Protein AF-0000000079234018 (afdb_homodimer)

Sequence (312 aa):
MEGLKRRLEGEIEIRVAGGDAFHEILLTRPHHISNVNPEFVQACEVHEGSFGKQGSKICWRYTLDGKALIAKEILELIDEENKMIRFNVIEGDLLKDYKYFVITYQVIPKDEEKSLVKWILEYEKLHPGVPEPTTLMDALVRVAKEIDDHHHRQAKMEGLKRRLEGEIEIRVAGGDAFHEILLTRPHHISNVNPEFVQACEVHEGSFGKQGSKICWRYTLDGKALIAKEILELIDEENKMIRFNVIEGDLLKDYKYFVITYQVIPKDEEKSLVKWILEYEKLHPGVPEPTTLMDALVRVAKEIDDHHHRQAK

Secondary structure (DSSP, 8-state):
----EEEEEEEEEES-STTHHHHHHHHH-GGGHHHH-TTTEEEEEEEES-TT-TT-EEEEEEEETTEEEEEEEEEEEEETTTTEEEEEEEEEGGGGTEEEEEEEEEEEE-SSS-EEEEEEEEEEESSTTSPP-HHHHHHHHHHHHHHHHHHHHH--/----EEEEEEEEEES-SSSHHHHHHHHH-GGGHHHH-TTTEEEEEEEES-TT-TT-EEEEEEEETTEEEEEEEEEEEEETTTTEEEEEEEEEGGGGTEEEEEEEEEEEE-SSS-EEEEEEEEEEESSTTSPP-HHHHHHHHHHHHHHHHHHHHH--

Nearest PDB structures (foldseek):
  4rej-assembly1_A  TM=9.638E-01  e=3.396E-18  Panax ginseng
  4reh-assembly1_A  TM=9.630E-01  e=4.244E-18  Panax ginseng
  4ihr-assembly1_A  TM=9.699E-01  e=1.447E-17  Actinidia deliciosa
  4ih0-assembly1_A  TM=9.644E-01  e=9.109E-17  Actinidia deliciosa
  4igx-assembly3_C  TM=9.540E-01  e=1.001E-15  Actinidia deliciosa

Foldseek 3Di:
DDPFKDKDKDKDKFQDAPCVVVLCCVQAPVQCLCVLPVQFWVGKAWPADHRNDAQTKMKTWTDFPRDTWIWIWGFHDDDVVFSKTKIWTDDIDVVVFWVTKMKMWTWAGDDRGMIMIMIMIITGTPDPVRDDPVRVNVVVNVSSHSVSVVVVVVVD/DDPFKDKDKDKDKFQDAPCVVVLCCVQAPVQCLCVLPVQFWVGKDWPADHRNDAQTKMKTWTDFPRDTWIWIWGFHDDDVVFSKTKIWTDDIDVVVFWVTKMKMWTWAGDDRGMIMIMIMIITGTPDPVRDDPVRVNVVVNVSSHSVSVVVVVVVD

Organism: NCBI:txid171969

InterPro domains:
  IPR000916 Bet v I/Major latex protein [PF00407] (6-150)
  IPR000916 Bet v I/Major latex protein [SM01037] (3-154)
  IPR023393 START-like domain superfamily [G3DSA:3.30.530.20] (1-153)
  IPR051761 MLP-like hydrophobic ligand-binding [PTHR31907] (5-151)

Radius of gyration: 21.28 Å; Cα contacts (8 Å, |Δi|>4): 730; chains: 2; bounding box: 37×59×46 Å

pLDDT: mean 92.93, std 7.87, range [48.0, 98.88]

Structure (mmCIF, N/CA/C/O backbone):
data_AF-0000000079234018-model_v1
#
loop_
_entity.id
_entity.type
_entity.pdbx_description
1 polymer 'Bet v I/Major latex protein domain-containing protein'
#
loop_
_atom_site.group_PDB
_atom_site.id
_atom_site.type_symbol
_atom_site.label_atom_id
_atom_site.label_alt_id
_atom_site.label_comp_id
_atom_site.label_asym_id
_atom_site.label_entity_id
_atom_site.label_seq_id
_atom_site.pdbx_PDB_ins_code
_atom_site.Cartn_x
_atom_site.Cartn_y
_atom_site.Cartn_z
_atom_site.occupancy
_atom_site.B_iso_or_equiv
_atom_site.auth_seq_id
_atom_site.auth_comp_id
_atom_site.auth_asym_id
_atom_site.auth_atom_id
_atom_site.pdbx_PDB_model_num
ATOM 1 N N . MET A 1 1 ? 17.531 11.914 2.473 1 48 1 MET A N 1
ATOM 2 C CA . MET A 1 1 ? 16.156 11.961 2.951 1 48 1 MET A CA 1
ATOM 3 C C . MET A 1 1 ? 15.227 11.164 2.031 1 48 1 MET A C 1
ATOM 5 O O . MET A 1 1 ? 14.008 11.219 2.178 1 48 1 MET A O 1
ATOM 9 N N . GLU A 1 2 ? 15.195 9.906 1.306 1 75 2 GLU A N 1
ATOM 10 C CA . GLU A 1 2 ? 14.469 9.617 0.076 1 75 2 GLU A CA 1
ATOM 11 C C . GLU A 1 2 ? 13.125 8.953 0.375 1 75 2 GLU A C 1
ATOM 13 O O . GLU A 1 2 ? 12.977 8.273 1.396 1 75 2 GLU A O 1
ATOM 18 N N . GLY A 1 3 ? 11.938 9.508 0.184 1 87.94 3 GLY A N 1
ATOM 19 C CA . GLY A 1 3 ? 10.523 9.18 0.273 1 87.94 3 GLY A CA 1
ATOM 20 C C . GLY A 1 3 ? 10.055 8.258 -0.833 1 87.94 3 GLY A C 1
ATOM 21 O O . GLY A 1 3 ? 8.93 8.383 -1.324 1 87.94 3 GLY A O 1
ATOM 22 N N . LEU A 1 4 ? 10.992 7.34 -1.16 1 95.44 4 LEU A N 1
ATOM 23 C CA . LEU A 1 4 ? 10.703 6.547 -2.35 1 95.44 4 LEU A CA 1
ATOM 24 C C . LEU A 1 4 ? 10.305 5.125 -1.969 1 95.44 4 LEU A C 1
ATOM 26 O O . LEU A 1 4 ? 9.844 4.359 -2.816 1 95.44 4 LEU A O 1
ATOM 30 N N . LYS A 1 5 ? 10.469 4.789 -0.68 1 97.19 5 LYS A N 1
ATOM 31 C CA . LYS A 1 5 ? 10.031 3.477 -0.213 1 97.19 5 LYS A CA 1
ATOM 32 C C . LYS A 1 5 ? 8.508 3.418 -0.085 1 97.19 5 LYS A C 1
ATOM 34 O O . LYS A 1 5 ? 7.887 4.355 0.417 1 97.19 5 LYS A O 1
ATOM 39 N N . ARG A 1 6 ? 7.973 2.318 -0.647 1 98.31 6 ARG A N 1
ATOM 40 C CA . ARG A 1 6 ? 6.523 2.145 -0.682 1 98.31 6 ARG A CA 1
ATOM 41 C C . ARG A 1 6 ? 6.137 0.715 -0.32 1 98.31 6 ARG A C 1
ATOM 43 O O . ARG A 1 6 ? 6.969 -0.193 -0.373 1 98.31 6 ARG A O 1
ATOM 50 N N . ARG A 1 7 ? 4.938 0.56 0.188 1 98.56 7 ARG A N 1
ATOM 51 C CA . ARG A 1 7 ? 4.285 -0.724 0.421 1 98.56 7 ARG A CA 1
ATOM 52 C C . ARG A 1 7 ? 2.836 -0.695 -0.055 1 98.56 7 ARG A C 1
ATOM 54 O O . ARG A 1 7 ? 2.074 0.206 0.307 1 98.56 7 ARG A O 1
ATOM 61 N N . LEU A 1 8 ? 2.467 -1.597 -0.96 1 98.75 8 LEU A N 1
ATOM 62 C CA . LEU A 1 8 ? 1.115 -1.697 -1.501 1 98.75 8 LEU A CA 1
ATOM 63 C C . LEU A 1 8 ? 0.517 -3.07 -1.218 1 98.75 8 LEU A C 1
ATOM 65 O O . LEU A 1 8 ? 1.158 -4.094 -1.463 1 98.75 8 LEU A O 1
ATOM 69 N N . GLU A 1 9 ? -0.694 -3.102 -0.667 1 98.62 9 GLU A N 1
ATOM 70 C CA . GLU A 1 9 ? -1.361 -4.359 -0.349 1 98.62 9 GLU A CA 1
ATOM 71 C C . GLU A 1 9 ? -2.73 -4.441 -1.017 1 98.62 9 GLU A C 1
ATOM 73 O O . GLU A 1 9 ? -3.441 -3.439 -1.112 1 98.62 9 GLU A O 1
ATOM 78 N N . GLY A 1 10 ? -3.074 -5.59 -1.51 1 98.06 10 GLY A N 1
ATOM 79 C CA . GLY A 1 10 ? -4.402 -5.949 -1.981 1 98.06 10 GLY A CA 1
ATOM 80 C C . GLY A 1 10 ? -4.859 -7.309 -1.495 1 98.06 10 GLY A C 1
ATOM 81 O O . GLY A 1 10 ? -4.035 -8.172 -1.177 1 98.06 10 GLY A O 1
ATOM 82 N N . GLU A 1 11 ? -6.152 -7.477 -1.396 1 97.19 11 GLU A N 1
ATOM 83 C CA . GLU A 1 11 ? -6.672 -8.75 -0.894 1 97.19 11 GLU A CA 1
ATOM 84 C C . GLU A 1 11 ? -7.965 -9.133 -1.603 1 97.19 11 GLU A C 1
ATOM 86 O O . GLU A 1 11 ? -8.648 -8.281 -2.168 1 97.19 11 GLU A O 1
ATOM 91 N N . ILE A 1 12 ? -8.242 -10.453 -1.518 1 96.31 12 ILE A N 1
ATOM 92 C CA . ILE A 1 12 ? -9.492 -10.969 -2.074 1 96.31 12 ILE A CA 1
ATOM 93 C C . ILE A 1 12 ? -9.93 -12.211 -1.3 1 96.31 12 ILE A C 1
ATOM 95 O O . ILE A 1 12 ? -9.094 -13.039 -0.92 1 96.31 12 ILE A O 1
ATOM 99 N N . GLU A 1 13 ? -11.148 -12.273 -1.045 1 94.62 13 GLU A N 1
ATOM 100 C CA . GLU A 1 13 ? -11.695 -13.484 -0.448 1 94.62 13 GLU A CA 1
ATOM 101 C C . GLU A 1 13 ? -11.891 -14.578 -1.496 1 94.62 13 GLU A C 1
ATOM 103 O O . GLU A 1 13 ? -12.328 -14.305 -2.613 1 94.62 13 GLU A O 1
ATOM 108 N N . ILE A 1 14 ? -11.523 -15.773 -1.123 1 92.25 14 ILE A N 1
ATOM 109 C CA . ILE A 1 14 ? -11.703 -16.906 -2.02 1 92.25 14 ILE A CA 1
ATOM 110 C C . ILE A 1 14 ? -12.523 -18 -1.324 1 92.25 14 ILE A C 1
ATOM 112 O O . ILE A 1 14 ? -12.617 -18.016 -0.094 1 92.25 14 ILE A O 1
ATOM 116 N N . ARG A 1 15 ? -13.133 -18.953 -2.082 1 90.81 15 ARG A N 1
ATOM 117 C CA . ARG A 1 15 ? -14.039 -19.984 -1.597 1 90.81 15 ARG A CA 1
ATOM 118 C C . ARG A 1 15 ? -13.281 -21.266 -1.243 1 90.81 15 ARG A C 1
ATOM 120 O O . ARG A 1 15 ? -13.867 -22.344 -1.215 1 90.81 15 ARG A O 1
ATOM 127 N N . VAL A 1 16 ? -12.102 -21.109 -1.049 1 80.31 16 VAL A N 1
ATOM 128 C CA . VAL A 1 16 ? -11.328 -22.281 -0.66 1 80.31 16 VAL A CA 1
ATOM 129 C C . VAL A 1 16 ? -11.141 -22.297 0.855 1 80.31 16 VAL A C 1
ATOM 131 O O . VAL A 1 16 ? -10.461 -21.438 1.414 1 80.31 16 VAL A O 1
ATOM 134 N N . ALA A 1 17 ? -11.766 -23.281 1.395 1 76.44 17 ALA A N 1
ATOM 135 C CA . ALA A 1 17 ? -11.664 -23.422 2.844 1 76.44 17 ALA A CA 1
ATOM 136 C C . ALA A 1 17 ? -10.242 -23.781 3.262 1 76.44 17 ALA A C 1
ATOM 138 O O . ALA A 1 17 ? -9.586 -24.609 2.617 1 76.44 17 ALA A O 1
ATOM 139 N N . GLY A 1 18 ? -9.758 -23.109 4.359 1 82.31 18 GLY A N 1
ATOM 140 C CA . GLY A 1 18 ? -8.438 -23.375 4.902 1 82.31 18 GLY A CA 1
ATOM 141 C C . GLY A 1 18 ? -7.32 -22.766 4.078 1 82.31 18 GLY A C 1
ATOM 142 O O . GLY A 1 18 ? -6.277 -22.391 4.621 1 82.31 18 GLY A O 1
ATOM 143 N N . GLY A 1 19 ? -7.516 -22.641 2.809 1 85.56 19 GLY A N 1
ATOM 144 C CA . GLY A 1 19 ? -6.555 -21.984 1.94 1 85.56 19 GLY A CA 1
ATOM 145 C C . GLY A 1 19 ? -5.434 -22.891 1.486 1 85.56 19 GLY A C 1
ATOM 146 O O . GLY A 1 19 ? -4.547 -22.469 0.738 1 85.56 19 GLY A O 1
ATOM 147 N N . ASP A 1 20 ? -5.434 -24.203 1.848 1 86 20 ASP A N 1
ATOM 148 C CA . ASP A 1 20 ? -4.32 -25.109 1.599 1 86 20 ASP A CA 1
ATOM 149 C C . ASP A 1 20 ? -4.129 -25.344 0.103 1 86 20 ASP A C 1
ATOM 151 O O . ASP A 1 20 ? -3.002 -25.312 -0.396 1 86 20 ASP A O 1
ATOM 155 N N . ALA A 1 21 ? -5.199 -25.594 -0.528 1 81.69 21 ALA A N 1
ATOM 156 C CA . ALA A 1 21 ? -5.113 -25.891 -1.955 1 81.69 21 ALA A CA 1
ATOM 157 C C . ALA A 1 21 ? -4.547 -24.719 -2.73 1 81.69 21 ALA A C 1
ATOM 159 O O . ALA A 1 21 ? -3.711 -24.891 -3.619 1 81.69 21 ALA A O 1
ATOM 160 N N . PHE A 1 22 ? -4.977 -23.547 -2.408 1 87.25 22 PHE A N 1
ATOM 161 C CA . PHE A 1 22 ? -4.496 -22.328 -3.047 1 87.25 22 PHE A CA 1
ATOM 162 C C . PHE A 1 22 ? -3.016 -22.109 -2.764 1 87.25 22 PHE A C 1
ATOM 164 O O . PHE A 1 22 ? -2.24 -21.828 -3.676 1 87.25 22 PHE A O 1
ATOM 171 N N . HIS A 1 23 ? -2.67 -22.312 -1.485 1 90.5 23 HIS A N 1
ATOM 172 C CA . HIS A 1 23 ? -1.284 -22.172 -1.055 1 90.5 23 HIS A CA 1
ATOM 173 C C . HIS A 1 23 ? -0.379 -23.172 -1.773 1 90.5 23 HIS A C 1
ATOM 175 O O . HIS A 1 23 ? 0.718 -22.812 -2.211 1 90.5 23 HIS A O 1
ATOM 181 N N . GLU A 1 24 ? -0.847 -24.328 -1.942 1 86.31 24 GLU A N 1
ATOM 182 C CA . GLU A 1 24 ? -0.075 -25.375 -2.605 1 86.31 24 GLU A CA 1
ATOM 183 C C . GLU A 1 24 ? 0.187 -25.031 -4.066 1 86.31 24 GLU A C 1
ATOM 185 O O . GLU A 1 24 ? 1.288 -25.25 -4.578 1 86.31 24 GLU A O 1
ATOM 190 N N . ILE A 1 25 ? -0.76 -24.484 -4.727 1 85.75 25 ILE A N 1
ATOM 191 C CA . ILE A 1 25 ? -0.639 -24.141 -6.137 1 85.75 25 ILE A CA 1
ATOM 192 C C . ILE A 1 25 ? 0.458 -23.094 -6.32 1 85.75 25 ILE A C 1
ATOM 194 O O . ILE A 1 25 ? 1.354 -23.266 -7.152 1 85.75 25 ILE A O 1
ATOM 198 N N . LEU A 1 26 ? 0.448 -22.062 -5.531 1 87.06 26 LEU A N 1
ATOM 199 C CA . LEU A 1 26 ? 1.406 -20.984 -5.695 1 87.06 26 LEU A CA 1
ATOM 200 C C . LEU A 1 26 ? 2.801 -21.422 -5.262 1 87.06 26 LEU A C 1
ATOM 202 O O . LEU A 1 26 ? 3.803 -20.938 -5.801 1 87.06 26 LEU A O 1
ATOM 206 N N . LEU A 1 27 ? 2.811 -22.328 -4.379 1 88.06 27 LEU A N 1
ATOM 207 C CA . LEU A 1 27 ? 4.09 -22.766 -3.83 1 88.06 27 LEU A CA 1
ATOM 208 C C . LEU A 1 27 ? 4.746 -23.797 -4.738 1 88.06 27 LEU A C 1
ATOM 210 O O . LEU A 1 27 ? 5.93 -23.688 -5.059 1 88.06 27 LEU A O 1
ATOM 214 N N . THR A 1 28 ? 3.941 -24.75 -5.223 1 88 28 THR A N 1
ATOM 215 C CA . THR A 1 28 ? 4.57 -25.906 -5.828 1 88 28 THR A CA 1
ATOM 216 C C . THR A 1 28 ? 4.258 -25.984 -7.32 1 88 28 THR A C 1
ATOM 218 O O . THR A 1 28 ? 4.938 -26.688 -8.07 1 88 28 THR A O 1
ATOM 221 N N . ARG A 1 29 ? 3.207 -25.25 -7.699 1 88.19 29 ARG A N 1
ATOM 222 C CA . ARG A 1 29 ? 2.822 -25.344 -9.102 1 88.19 29 ARG A CA 1
ATOM 223 C C . ARG A 1 29 ? 2.535 -23.969 -9.688 1 88.19 29 ARG A C 1
ATOM 225 O O . ARG A 1 29 ? 1.488 -23.75 -10.312 1 88.19 29 ARG A O 1
ATOM 232 N N . PRO A 1 30 ? 3.467 -23.062 -9.5 1 87.19 30 PRO A N 1
ATOM 233 C CA . PRO A 1 30 ? 3.199 -21.719 -10.023 1 87.19 30 PRO A CA 1
ATOM 234 C C . PRO A 1 30 ? 3.117 -21.688 -11.555 1 87.19 30 PRO A C 1
ATOM 236 O O . PRO A 1 30 ? 2.514 -20.781 -12.125 1 87.19 30 PRO A O 1
ATOM 239 N N . HIS A 1 31 ? 3.613 -22.703 -12.219 1 86.19 31 HIS A N 1
ATOM 240 C CA . HIS A 1 31 ? 3.568 -22.797 -13.672 1 86.19 31 HIS A CA 1
ATOM 241 C C . HIS A 1 31 ? 2.141 -23 -14.164 1 86.19 31 HIS A C 1
ATOM 243 O O . HIS A 1 31 ? 1.854 -22.797 -15.344 1 86.19 31 HIS A O 1
ATOM 249 N N . HIS A 1 32 ? 1.198 -23.422 -13.234 1 84.56 32 HIS A N 1
ATOM 250 C CA . HIS A 1 32 ? -0.206 -23.562 -13.594 1 84.56 32 HIS A CA 1
ATOM 251 C C . HIS A 1 32 ? -0.875 -22.203 -13.766 1 84.56 32 HIS A C 1
ATOM 253 O O . HIS A 1 32 ? -1.96 -22.109 -14.344 1 84.56 32 HIS A O 1
ATOM 259 N N . ILE A 1 33 ? -0.236 -21.109 -13.305 1 88.38 33 ILE A N 1
ATOM 260 C CA . ILE A 1 33 ? -0.825 -19.781 -13.406 1 88.38 33 ILE A CA 1
ATOM 261 C C . ILE A 1 33 ? -0.997 -19.406 -14.875 1 88.38 33 ILE A C 1
ATOM 263 O O . ILE A 1 33 ? -1.957 -18.719 -15.234 1 88.38 33 ILE A O 1
ATOM 267 N N . SER A 1 34 ? -0.056 -19.844 -15.703 1 89.5 34 SER A N 1
ATOM 268 C CA . SER A 1 34 ? -0.136 -19.547 -17.125 1 89.5 34 SER A CA 1
ATOM 269 C C . SER A 1 34 ? -1.372 -20.188 -17.75 1 89.5 34 SER A C 1
ATOM 271 O O . SER A 1 34 ? -1.903 -19.672 -18.75 1 89.5 34 SER A O 1
ATOM 273 N N . ASN A 1 35 ? -1.894 -21.312 -17.172 1 88.75 35 ASN A N 1
ATOM 274 C CA . ASN A 1 35 ? -3.129 -21.938 -17.625 1 88.75 35 ASN A CA 1
ATOM 275 C C . ASN A 1 35 ? -4.355 -21.141 -17.188 1 88.75 35 ASN A C 1
ATOM 277 O O . ASN A 1 35 ? -5.355 -21.094 -17.906 1 88.75 35 ASN A O 1
ATOM 281 N N . VAL A 1 36 ? -4.238 -20.641 -16.062 1 88 36 VAL A N 1
ATOM 282 C CA . VAL A 1 36 ? -5.352 -19.922 -15.461 1 88 36 VAL A CA 1
ATOM 283 C C . VAL A 1 36 ? -5.523 -18.562 -16.141 1 88 36 VAL A C 1
ATOM 285 O O . VAL A 1 36 ? -6.645 -18.141 -16.422 1 88 36 VAL A O 1
ATOM 288 N N . ASN A 1 37 ? -4.449 -17.875 -16.438 1 93.38 37 ASN A N 1
ATOM 289 C CA . ASN A 1 37 ? -4.477 -16.562 -17.078 1 93.38 37 ASN A CA 1
ATOM 290 C C . ASN A 1 37 ? -3.33 -16.391 -18.062 1 93.38 37 ASN A C 1
ATOM 292 O O . ASN A 1 37 ? -2.342 -15.719 -17.766 1 93.38 37 ASN A O 1
ATOM 296 N N . PRO A 1 38 ? -3.488 -16.859 -19.219 1 93.44 38 PRO A N 1
ATOM 297 C CA . PRO A 1 38 ? -2.422 -16.812 -20.234 1 93.44 38 PRO A CA 1
ATOM 298 C C . PRO A 1 38 ? -2.186 -15.406 -20.781 1 93.44 38 PRO A C 1
ATOM 300 O O . PRO A 1 38 ? -1.138 -15.141 -21.375 1 93.44 38 PRO A O 1
ATOM 303 N N . GLU A 1 39 ? -3.158 -14.516 -20.625 1 94.19 39 GLU A N 1
ATOM 304 C CA . GLU A 1 39 ? -2.996 -13.133 -21.062 1 94.19 39 GLU A CA 1
ATOM 305 C C . GLU A 1 39 ? -2.02 -12.375 -20.172 1 94.19 39 GLU A C 1
ATOM 307 O O . GLU A 1 39 ? -1.323 -11.469 -20.625 1 94.19 39 GLU A O 1
ATOM 312 N N . PHE A 1 40 ? -1.962 -12.812 -18.953 1 95.06 40 PHE A N 1
ATOM 313 C CA . PHE A 1 40 ? -1.084 -12.164 -17.984 1 95.06 40 PHE A CA 1
ATOM 314 C C . PHE A 1 40 ? 0.231 -12.922 -17.859 1 95.06 40 PHE A C 1
ATOM 316 O O . PHE A 1 40 ? 1.304 -12.359 -18.078 1 95.06 40 PHE A O 1
ATOM 323 N N . VAL A 1 41 ? 0.176 -14.188 -17.594 1 96.94 41 VAL A N 1
ATOM 324 C CA . VAL A 1 41 ? 1.376 -15 -17.422 1 96.94 41 VAL A CA 1
ATOM 325 C C . VAL A 1 41 ? 1.505 -15.984 -18.578 1 96.94 41 VAL A C 1
ATOM 327 O O . VAL A 1 41 ? 0.615 -16.812 -18.797 1 96.94 41 VAL A O 1
ATOM 330 N N . GLN A 1 42 ? 2.637 -15.945 -19.219 1 96.69 42 GLN A N 1
ATOM 331 C CA . GLN A 1 42 ? 2.859 -16.828 -20.359 1 96.69 42 GLN A CA 1
ATOM 332 C C . GLN A 1 42 ? 3.742 -18 -19.984 1 96.69 42 GLN A C 1
ATOM 334 O O . GLN A 1 42 ? 3.627 -19.078 -20.578 1 96.69 42 GLN A O 1
ATOM 339 N N . ALA A 1 43 ? 4.629 -17.734 -19.078 1 95 43 ALA A N 1
ATOM 340 C CA . ALA A 1 43 ? 5.516 -18.828 -18.672 1 95 43 ALA A CA 1
ATOM 341 C C . ALA A 1 43 ? 6.043 -18.609 -17.266 1 95 43 ALA A C 1
ATOM 343 O O . ALA A 1 43 ? 6.199 -17.469 -16.812 1 95 43 ALA A O 1
ATOM 344 N N . CYS A 1 44 ? 6.285 -19.641 -16.578 1 95.31 44 CYS A N 1
ATOM 345 C CA . CYS A 1 44 ? 6.949 -19.719 -15.281 1 95.31 44 CYS A CA 1
ATOM 346 C C . CYS A 1 44 ? 7.891 -20.906 -15.219 1 95.31 44 CYS A C 1
ATOM 348 O O . CYS A 1 44 ? 7.449 -22.062 -15.32 1 95.31 44 CYS A O 1
ATOM 350 N N . GLU A 1 45 ? 9.203 -20.594 -15.047 1 94.69 45 GLU A N 1
ATOM 351 C CA . GLU A 1 45 ? 10.195 -21.656 -15.086 1 94.69 45 GLU A CA 1
ATOM 352 C C . GLU A 1 45 ? 11.164 -21.547 -13.914 1 94.69 45 GLU A C 1
ATOM 354 O O . GLU A 1 45 ? 11.539 -20.453 -13.516 1 94.69 45 GLU A O 1
ATOM 359 N N . VAL A 1 46 ? 11.609 -22.703 -13.492 1 94.62 46 VAL A N 1
ATOM 360 C CA . VAL A 1 46 ? 12.672 -22.734 -12.492 1 94.62 46 VAL A CA 1
ATOM 361 C C . VAL A 1 46 ? 14.023 -22.547 -13.164 1 94.62 46 VAL A C 1
ATOM 363 O O . VAL A 1 46 ? 14.352 -23.25 -14.125 1 94.62 46 VAL A O 1
ATOM 366 N N . HIS A 1 47 ? 14.703 -21.562 -12.719 1 95.31 47 HIS A N 1
ATOM 367 C CA . HIS A 1 47 ? 16.047 -21.328 -13.234 1 95.31 47 HIS A CA 1
ATOM 368 C C . HIS A 1 47 ? 17.094 -22.016 -12.359 1 95.31 47 HIS A C 1
ATOM 370 O O . HIS A 1 47 ? 18.094 -22.516 -12.875 1 95.31 47 HIS A O 1
ATOM 376 N N . GLU A 1 48 ? 16.922 -22.031 -11.094 1 95.75 48 GLU A N 1
ATOM 377 C CA . GLU A 1 48 ? 17.766 -22.703 -10.109 1 95.75 48 GLU A CA 1
ATOM 378 C C . GLU A 1 48 ? 16.938 -23.266 -8.961 1 95.75 48 GLU A C 1
ATOM 380 O O . GLU A 1 48 ? 16.062 -22.578 -8.43 1 95.75 48 GLU A O 1
ATOM 385 N N . GLY A 1 49 ? 17.188 -24.578 -8.602 1 95.88 49 GLY A N 1
ATOM 386 C CA . GLY A 1 49 ? 16.422 -25.203 -7.527 1 95.88 49 GLY A CA 1
ATOM 387 C C . GLY A 1 49 ? 15.18 -25.906 -8.016 1 95.88 49 GLY A C 1
ATOM 388 O O . GLY A 1 49 ? 15.203 -26.578 -9.055 1 95.88 49 GLY A O 1
ATOM 389 N N . SER A 1 50 ? 14.164 -25.938 -7.094 1 94.25 50 SER A N 1
ATOM 390 C CA . SER A 1 50 ? 12.891 -26.578 -7.391 1 94.25 50 SER A CA 1
ATOM 391 C C . SER A 1 50 ? 11.719 -25.75 -6.871 1 94.25 50 SER A C 1
ATOM 393 O O . SER A 1 50 ? 11.891 -24.922 -5.965 1 94.25 50 SER A O 1
ATOM 395 N N . PHE A 1 51 ? 10.625 -25.969 -7.555 1 91.69 51 PHE A N 1
ATOM 396 C CA . PHE A 1 51 ? 9.43 -25.297 -7.043 1 91.69 51 PHE A CA 1
ATOM 397 C C . PHE A 1 51 ? 9.18 -25.688 -5.59 1 91.69 51 PHE A C 1
ATOM 399 O O . PHE A 1 51 ? 9.336 -26.844 -5.215 1 91.69 51 PHE A O 1
ATOM 406 N N . GLY A 1 52 ? 8.898 -24.734 -4.754 1 91.75 52 GLY A N 1
ATOM 407 C CA . GLY A 1 52 ? 8.516 -25 -3.377 1 91.75 52 GLY A CA 1
ATOM 408 C C . GLY A 1 52 ? 9.703 -25.062 -2.432 1 91.75 52 GLY A C 1
ATOM 409 O O . GLY A 1 52 ? 9.539 -25.359 -1.246 1 91.75 52 GLY A O 1
ATOM 410 N N . LYS A 1 53 ? 10.844 -24.797 -2.932 1 93.88 53 LYS A N 1
ATOM 411 C CA . LYS A 1 53 ? 12.031 -24.828 -2.082 1 93.88 53 LYS A CA 1
ATOM 412 C C . LYS A 1 53 ? 12.617 -23.438 -1.887 1 93.88 53 LYS A C 1
ATOM 414 O O . LYS A 1 53 ? 12.844 -22.719 -2.857 1 93.88 53 LYS A O 1
ATOM 419 N N . GLN A 1 54 ? 12.812 -23.125 -0.581 1 95.81 54 GLN A N 1
ATOM 420 C CA . GLN A 1 54 ? 13.422 -21.844 -0.255 1 95.81 54 GLN A CA 1
ATOM 421 C C . GLN A 1 54 ? 14.781 -21.703 -0.935 1 95.81 54 GLN A C 1
ATOM 423 O O . GLN A 1 54 ? 15.578 -22.641 -0.951 1 95.81 54 GLN A O 1
ATOM 428 N N . GLY A 1 55 ? 15.039 -20.547 -1.455 1 96.94 55 GLY A N 1
ATOM 429 C CA . GLY A 1 55 ? 16.297 -20.281 -2.133 1 96.94 55 GLY A CA 1
ATOM 430 C C . GLY A 1 55 ? 16.234 -20.531 -3.629 1 96.94 55 GLY A C 1
ATOM 431 O O . GLY A 1 55 ? 17.125 -20.125 -4.367 1 96.94 55 GLY A O 1
ATOM 432 N N . SER A 1 56 ? 15.133 -21.219 -4.172 1 96.81 56 SER A N 1
ATOM 433 C CA . SER A 1 56 ? 14.984 -21.469 -5.602 1 96.81 56 SER A CA 1
ATOM 434 C C . SER A 1 56 ? 14.758 -20.172 -6.371 1 96.81 56 SER A C 1
ATOM 436 O O . SER A 1 56 ? 14.188 -19.203 -5.832 1 96.81 56 SER A O 1
ATOM 438 N N . LYS A 1 57 ? 15.258 -20.125 -7.547 1 97.81 57 LYS A N 1
ATOM 439 C CA . LYS A 1 57 ? 15.062 -18.984 -8.445 1 97.81 57 LYS A CA 1
ATOM 440 C C . LYS A 1 57 ? 14.094 -19.344 -9.57 1 97.81 57 LYS A C 1
ATOM 442 O O . LYS A 1 57 ? 14.258 -20.359 -10.25 1 97.81 57 LYS A O 1
ATOM 447 N N . ILE A 1 58 ? 13.078 -18.531 -9.68 1 96.44 58 ILE A N 1
ATOM 448 C CA . ILE A 1 58 ? 12.023 -18.75 -10.672 1 96.44 58 ILE A CA 1
ATOM 449 C C . ILE A 1 58 ? 11.961 -17.547 -11.617 1 96.44 58 ILE A C 1
ATOM 451 O O . ILE A 1 58 ? 12.148 -16.406 -11.203 1 96.44 58 ILE A O 1
ATOM 455 N N . CYS A 1 59 ? 11.672 -17.844 -12.906 1 97.38 59 CYS A N 1
ATOM 456 C CA . CYS A 1 59 ? 11.57 -16.812 -13.922 1 97.38 59 CYS A CA 1
ATOM 457 C C . CYS A 1 59 ? 10.156 -16.734 -14.492 1 97.38 59 CYS A C 1
ATOM 459 O O . CYS A 1 59 ? 9.594 -17.766 -14.898 1 97.38 59 CYS A O 1
ATOM 461 N N . TRP A 1 60 ? 9.594 -15.562 -14.508 1 97.06 60 TRP A N 1
ATOM 462 C CA . TRP A 1 60 ? 8.258 -15.32 -15.039 1 97.06 60 TRP A CA 1
ATOM 463 C C . TRP A 1 60 ? 8.32 -14.539 -16.344 1 97.06 60 TRP A C 1
ATOM 465 O O . TRP A 1 60 ? 9.07 -13.57 -16.469 1 97.06 60 TRP A O 1
ATOM 475 N N . ARG A 1 61 ? 7.617 -14.969 -17.281 1 97.88 61 ARG A N 1
ATOM 476 C CA . ARG A 1 61 ? 7.266 -14.18 -18.453 1 97.88 61 ARG A CA 1
ATOM 477 C C . ARG A 1 61 ? 5.801 -13.75 -18.406 1 97.88 61 ARG A C 1
ATOM 479 O O . ARG A 1 61 ? 4.906 -14.594 -18.344 1 97.88 61 ARG A O 1
ATOM 486 N N . TYR A 1 62 ? 5.617 -12.477 -18.438 1 97.81 62 TYR A N 1
ATOM 487 C CA . TYR A 1 62 ? 4.254 -11.992 -18.25 1 97.81 62 TYR A CA 1
ATOM 488 C C . TYR A 1 62 ? 4.016 -10.719 -19.062 1 97.81 62 TYR A C 1
ATOM 490 O O . TYR A 1 62 ? 4.961 -10.102 -19.562 1 97.81 62 TYR A O 1
ATOM 498 N N . THR A 1 63 ? 2.734 -10.406 -19.25 1 98 63 THR A N 1
ATOM 499 C CA . THR A 1 63 ? 2.34 -9.211 -19.984 1 98 63 THR A CA 1
ATOM 500 C C . THR A 1 63 ? 1.543 -8.266 -19.094 1 98 63 THR A C 1
ATOM 502 O O . THR A 1 63 ? 0.618 -8.688 -18.406 1 98 63 THR A O 1
ATOM 505 N N . LEU A 1 64 ? 1.991 -7.059 -19.031 1 95.25 64 LEU A N 1
ATOM 506 C CA . LEU A 1 64 ? 1.263 -5.992 -18.344 1 95.25 64 LEU A CA 1
ATOM 507 C C . LEU A 1 64 ? 1.085 -4.785 -19.25 1 95.25 64 LEU A C 1
ATOM 509 O O . LEU A 1 64 ? 2.045 -4.324 -19.875 1 95.25 64 LEU A O 1
ATOM 513 N N . ASP A 1 65 ? -0.144 -4.34 -19.344 1 92.94 65 ASP A N 1
ATOM 514 C CA . ASP A 1 65 ? -0.45 -3.166 -20.156 1 92.94 65 ASP A CA 1
ATOM 515 C C . ASP A 1 65 ? 0.088 -3.326 -21.578 1 92.94 65 ASP A C 1
ATOM 517 O O . ASP A 1 65 ? 0.731 -2.418 -22.109 1 92.94 65 ASP A O 1
ATOM 521 N N . GLY A 1 66 ? -0.004 -4.469 -22.094 1 94.88 66 GLY A N 1
ATOM 522 C CA . GLY A 1 66 ? 0.34 -4.758 -23.469 1 94.88 66 GLY A CA 1
ATOM 523 C C . GLY A 1 66 ? 1.827 -4.969 -23.688 1 94.88 66 GLY A C 1
ATOM 524 O O . GLY A 1 66 ? 2.277 -5.164 -24.812 1 94.88 66 GLY A O 1
ATOM 525 N N . LYS A 1 67 ? 2.605 -4.938 -22.688 1 97.25 67 LYS A N 1
ATOM 526 C CA . LYS A 1 67 ? 4.051 -5.105 -22.797 1 97.25 67 LYS A CA 1
ATOM 527 C C . LYS A 1 67 ? 4.492 -6.453 -22.234 1 97.25 67 LYS A C 1
ATOM 529 O O . LYS A 1 67 ? 4.121 -6.812 -21.109 1 97.25 67 LYS A O 1
ATOM 534 N N . ALA A 1 68 ? 5.285 -7.164 -22.984 1 97.94 68 ALA A N 1
ATOM 535 C CA . ALA A 1 68 ? 5.914 -8.391 -22.516 1 97.94 68 ALA A CA 1
ATOM 536 C C . ALA A 1 68 ? 7.051 -8.086 -21.531 1 97.94 68 ALA A C 1
ATOM 538 O O . ALA A 1 68 ? 7.922 -7.262 -21.828 1 97.94 68 ALA A O 1
ATOM 539 N N . LEU A 1 69 ? 7.047 -8.703 -20.391 1 98.25 69 LEU A N 1
ATOM 540 C CA . LEU A 1 69 ? 8 -8.438 -19.312 1 98.25 69 LEU A CA 1
ATOM 541 C C . LEU A 1 69 ? 8.57 -9.734 -18.766 1 98.25 69 LEU A C 1
ATOM 543 O O . LEU A 1 69 ? 7.992 -10.805 -18.953 1 98.25 69 LEU A O 1
ATOM 547 N N . ILE A 1 70 ? 9.711 -9.555 -18.156 1 98.19 70 ILE A N 1
ATOM 548 C CA . ILE A 1 70 ? 10.336 -10.688 -17.484 1 98.19 70 ILE A CA 1
ATOM 549 C C . ILE A 1 70 ? 10.672 -10.312 -16.047 1 98.19 70 ILE A C 1
ATOM 551 O O . ILE A 1 70 ? 11.023 -9.164 -15.758 1 98.19 70 ILE A O 1
ATOM 555 N N . ALA A 1 71 ? 10.484 -11.25 -15.141 1 97.94 71 ALA A N 1
ATOM 556 C CA . ALA A 1 71 ? 10.914 -11.109 -13.758 1 97.94 71 ALA A CA 1
ATOM 557 C C . ALA A 1 71 ? 11.539 -12.406 -13.242 1 97.94 71 ALA A C 1
ATOM 559 O O . ALA A 1 71 ? 10.977 -13.492 -13.422 1 97.94 71 ALA A O 1
ATOM 560 N N . LYS A 1 72 ? 12.742 -12.266 -12.68 1 98.06 72 LYS A N 1
ATOM 561 C CA . LYS A 1 72 ? 13.375 -13.375 -11.969 1 98.06 72 LYS A CA 1
ATOM 562 C C . LYS A 1 72 ? 13.359 -13.133 -10.461 1 98.06 72 LYS A C 1
ATOM 564 O O . LYS A 1 72 ? 13.766 -12.07 -9.992 1 98.06 72 LYS A O 1
ATOM 569 N N . GLU A 1 73 ? 12.852 -14.133 -9.781 1 97.81 73 GLU A N 1
ATOM 570 C CA . GLU A 1 73 ? 12.703 -13.969 -8.336 1 97.81 73 GLU A CA 1
ATOM 571 C C . GLU A 1 73 ? 13.367 -15.117 -7.582 1 97.81 73 GLU A C 1
ATOM 573 O O . GLU A 1 73 ? 13.547 -16.203 -8.133 1 97.81 73 GLU A O 1
ATOM 578 N N . ILE A 1 74 ? 13.812 -14.852 -6.41 1 98.06 74 ILE A N 1
ATOM 579 C CA . ILE A 1 74 ? 14.281 -15.875 -5.488 1 98.06 74 ILE A CA 1
ATOM 580 C C . ILE A 1 74 ? 13.258 -16.078 -4.375 1 98.06 74 ILE A C 1
ATOM 582 O O . ILE A 1 74 ? 12.711 -15.109 -3.842 1 98.06 74 ILE A O 1
ATOM 586 N N . LEU A 1 75 ? 12.891 -17.328 -4.129 1 96.88 75 LEU A N 1
ATOM 587 C CA . LEU A 1 75 ? 12.039 -17.656 -2.988 1 96.88 75 LEU A CA 1
ATOM 588 C C . LEU A 1 75 ? 12.805 -17.5 -1.678 1 96.88 75 LEU A C 1
ATOM 590 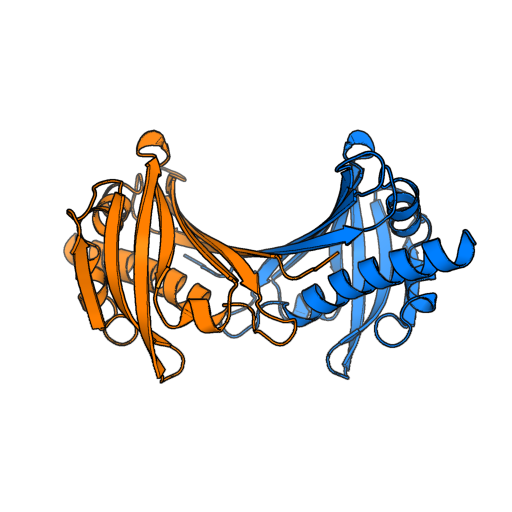O O . LEU A 1 75 ? 13.578 -18.375 -1.291 1 96.88 75 LEU A O 1
ATOM 594 N N . GLU A 1 76 ? 12.5 -16.422 -1.026 1 97 76 GLU A N 1
ATOM 595 C CA . GLU A 1 76 ? 13.305 -16.047 0.133 1 97 76 GLU A CA 1
ATOM 596 C C . GLU A 1 76 ? 12.758 -16.688 1.41 1 97 76 GLU A C 1
ATOM 598 O O . GLU A 1 76 ? 13.523 -17 2.326 1 97 76 GLU A O 1
ATOM 603 N N . LEU A 1 77 ? 11.516 -16.797 1.529 1 96.88 77 LEU A N 1
ATOM 604 C CA . LEU A 1 77 ? 10.898 -17.234 2.777 1 96.88 77 LEU A CA 1
ATOM 605 C C . LEU A 1 77 ? 9.656 -18.078 2.506 1 96.88 77 LEU A C 1
ATOM 607 O O . LEU A 1 77 ? 8.852 -17.734 1.637 1 96.88 77 LEU A O 1
ATOM 611 N N . ILE A 1 78 ? 9.602 -19.188 3.131 1 95.69 78 ILE A N 1
ATOM 612 C CA . ILE A 1 78 ? 8.375 -19.984 3.213 1 95.69 78 ILE A CA 1
ATOM 613 C C . ILE A 1 78 ? 7.926 -20.078 4.668 1 95.69 78 ILE A C 1
ATOM 615 O O . ILE A 1 78 ? 8.664 -20.594 5.52 1 95.69 78 ILE A O 1
ATOM 619 N N . ASP A 1 79 ? 6.82 -19.578 5.004 1 96.38 79 ASP A N 1
ATOM 620 C CA . ASP A 1 79 ? 6.172 -19.703 6.305 1 96.38 79 ASP A CA 1
ATOM 621 C C . ASP A 1 79 ? 4.934 -20.594 6.219 1 96.38 79 ASP A C 1
ATOM 623 O O . ASP A 1 79 ? 3.822 -20.094 6.023 1 96.38 79 ASP A O 1
ATOM 627 N N . GLU A 1 80 ? 5.098 -21.844 6.344 1 91.69 80 GLU A N 1
ATOM 628 C CA . GLU A 1 80 ? 4.012 -22.797 6.18 1 91.69 80 GLU A CA 1
ATOM 629 C C . GLU A 1 80 ? 2.932 -22.594 7.242 1 91.69 80 GLU A C 1
ATOM 631 O O . GLU A 1 80 ? 1.743 -22.766 6.965 1 91.69 80 GLU A O 1
ATOM 636 N N . GLU A 1 81 ? 3.371 -22.297 8.445 1 93.25 81 GLU A N 1
ATOM 637 C CA . GLU A 1 81 ? 2.426 -22.109 9.539 1 93.25 81 GLU A CA 1
ATOM 638 C C . GLU A 1 81 ? 1.418 -21.016 9.219 1 93.25 81 GLU A C 1
ATOM 640 O O . GLU A 1 81 ? 0.234 -21.125 9.539 1 93.25 81 GLU A O 1
ATOM 645 N N . ASN A 1 82 ? 1.853 -19.969 8.531 1 94.75 82 ASN A N 1
ATOM 646 C CA . ASN A 1 82 ? 0.986 -18.828 8.219 1 94.75 82 ASN A CA 1
ATOM 647 C C . ASN A 1 82 ? 0.591 -18.828 6.742 1 94.75 82 ASN A C 1
ATOM 649 O O . ASN A 1 82 ? -0.002 -17.859 6.258 1 94.75 82 ASN A O 1
ATOM 653 N N . LYS A 1 83 ? 0.967 -19.906 6.016 1 95.38 83 LYS A N 1
ATOM 654 C CA . LYS A 1 83 ? 0.701 -20.047 4.586 1 95.38 83 LYS A CA 1
ATOM 655 C C . LYS A 1 83 ? 1.124 -18.797 3.822 1 95.38 83 LYS A C 1
ATOM 657 O O . LYS A 1 83 ? 0.33 -18.219 3.074 1 95.38 83 LYS A O 1
ATOM 662 N N . MET A 1 84 ? 2.346 -18.438 4.02 1 96.62 84 MET A N 1
ATOM 663 C CA . MET A 1 84 ? 2.932 -17.234 3.461 1 96.62 84 MET A CA 1
ATOM 664 C C . MET A 1 84 ? 4.234 -17.531 2.734 1 96.62 84 MET A C 1
ATOM 666 O O . MET A 1 84 ? 5.027 -18.359 3.195 1 96.62 84 MET A O 1
ATOM 670 N N . ILE A 1 85 ? 4.418 -16.922 1.571 1 96.56 85 ILE A N 1
ATOM 671 C CA . ILE A 1 85 ? 5.691 -17 0.864 1 96.56 85 ILE A CA 1
ATOM 672 C C . ILE A 1 85 ? 6.148 -15.602 0.455 1 96.56 85 ILE A C 1
ATOM 674 O O . ILE A 1 85 ? 5.324 -14.711 0.231 1 96.56 85 ILE A O 1
ATOM 678 N N . ARG A 1 86 ? 7.43 -15.438 0.406 1 97.69 86 ARG A N 1
ATOM 679 C CA . ARG A 1 86 ? 8.031 -14.156 0.059 1 97.69 86 ARG A CA 1
ATOM 680 C C . ARG A 1 86 ? 9.07 -14.32 -1.043 1 97.69 86 ARG A C 1
ATOM 682 O O . ARG A 1 86 ? 9.969 -15.156 -0.937 1 97.69 86 ARG A O 1
ATOM 689 N N . PHE A 1 87 ? 8.93 -13.547 -2.07 1 97.75 87 PHE A N 1
ATOM 690 C CA . PHE A 1 87 ? 9.867 -13.531 -3.191 1 97.75 87 PHE A CA 1
ATOM 691 C C . PHE A 1 87 ? 10.609 -12.203 -3.256 1 97.75 87 PHE A C 1
ATOM 693 O O . PHE A 1 87 ? 10.016 -11.141 -3.041 1 97.75 87 PHE A O 1
ATOM 700 N N . ASN A 1 88 ? 11.828 -12.289 -3.512 1 98.56 88 ASN A N 1
ATOM 701 C CA . ASN A 1 88 ? 12.633 -11.125 -3.869 1 98.56 88 ASN A CA 1
ATOM 702 C C . ASN A 1 88 ? 12.969 -11.109 -5.355 1 98.56 88 ASN A C 1
ATOM 704 O O . ASN A 1 88 ? 13.5 -12.086 -5.891 1 98.56 88 ASN A O 1
ATOM 708 N N . VAL A 1 89 ? 12.602 -10.039 -6.02 1 98.69 89 VAL A N 1
ATOM 709 C CA . VAL A 1 89 ? 12.953 -9.914 -7.434 1 98.69 89 VAL A CA 1
ATOM 710 C C . VAL A 1 89 ? 14.438 -9.602 -7.57 1 98.69 89 VAL A C 1
ATOM 712 O O . VAL A 1 89 ? 14.938 -8.641 -6.973 1 98.69 89 VAL A O 1
ATOM 715 N N . ILE A 1 90 ? 15.094 -10.344 -8.398 1 98.5 90 ILE A N 1
ATOM 716 C CA . ILE A 1 90 ? 16.547 -10.188 -8.43 1 98.5 90 ILE A CA 1
ATOM 717 C C . ILE A 1 90 ? 16.984 -9.75 -9.828 1 98.5 90 ILE A C 1
ATOM 719 O O . ILE A 1 90 ? 18.109 -9.273 -10.008 1 98.5 90 ILE A O 1
ATOM 723 N N . GLU A 1 91 ? 16.188 -9.953 -10.844 1 98.19 91 GLU A N 1
ATOM 724 C CA . GLU A 1 91 ? 16.453 -9.523 -12.211 1 98.19 91 GLU A CA 1
ATOM 725 C C . GLU A 1 91 ? 15.148 -9.242 -12.961 1 98.19 91 GLU A C 1
ATOM 727 O O . GLU A 1 91 ? 14.086 -9.734 -12.578 1 98.19 91 GLU A O 1
ATOM 732 N N . GLY A 1 92 ? 15.305 -8.391 -14.102 1 98.31 92 GLY A N 1
ATOM 733 C CA . GLY A 1 92 ? 14.164 -8.203 -14.984 1 98.31 92 GLY A CA 1
ATOM 734 C C . GLY A 1 92 ? 13.664 -6.77 -15.008 1 98.31 92 GLY A C 1
ATOM 735 O O . GLY A 1 92 ? 14.336 -5.859 -14.531 1 98.31 92 GLY A O 1
ATOM 736 N N . ASP A 1 93 ? 12.461 -6.637 -15.555 1 98.31 93 ASP A N 1
ATOM 737 C CA . ASP A 1 93 ? 11.984 -5.32 -15.969 1 98.31 93 ASP A CA 1
ATOM 738 C C . ASP A 1 93 ? 11.578 -4.477 -14.758 1 98.31 93 ASP A C 1
ATOM 740 O O . ASP A 1 93 ? 11.688 -3.25 -14.789 1 98.31 93 ASP A O 1
ATOM 744 N N . LEU A 1 94 ? 11.133 -5.09 -13.672 1 98.12 94 LEU A N 1
ATOM 745 C CA . LEU A 1 94 ? 10.727 -4.34 -12.484 1 98.12 94 LEU A CA 1
ATOM 746 C C . LEU A 1 94 ? 11.898 -3.539 -11.922 1 98.12 94 LEU A C 1
ATOM 748 O O . LEU A 1 94 ? 11.719 -2.418 -11.445 1 98.12 94 LEU A O 1
ATOM 752 N N . LEU A 1 95 ? 13.094 -4.035 -12.062 1 98.31 95 LEU A N 1
ATOM 753 C CA . L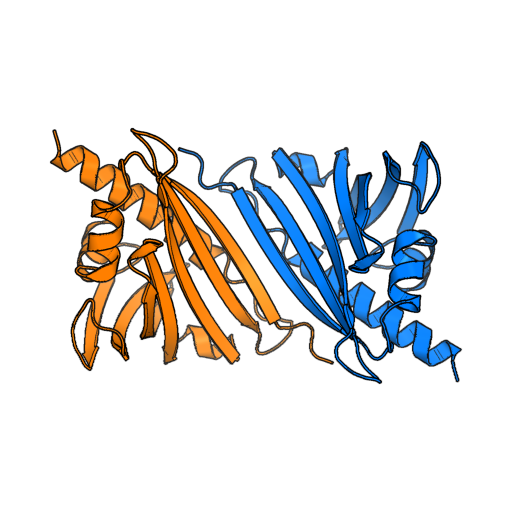EU A 1 95 ? 14.258 -3.414 -11.438 1 98.31 95 LEU A CA 1
ATOM 754 C C . LEU A 1 95 ? 14.789 -2.27 -12.297 1 98.31 95 LEU A C 1
ATOM 756 O O . LEU A 1 95 ? 15.711 -1.564 -11.891 1 98.31 95 LEU A O 1
ATOM 760 N N . LYS A 1 96 ? 14.211 -2.045 -13.43 1 97.62 96 LYS A N 1
ATOM 761 C CA . LYS A 1 96 ? 14.484 -0.836 -14.195 1 97.62 96 LYS A CA 1
ATOM 762 C C . LYS A 1 96 ? 13.82 0.384 -13.57 1 97.62 96 LYS A C 1
ATOM 764 O O . LYS A 1 96 ? 14.242 1.518 -13.797 1 97.62 96 LYS A O 1
ATOM 769 N N . ASP A 1 97 ? 12.742 0.064 -12.82 1 97.56 97 ASP A N 1
ATOM 770 C CA . ASP A 1 97 ? 11.953 1.151 -12.242 1 97.56 97 ASP A CA 1
ATOM 771 C C . ASP A 1 97 ? 12.109 1.199 -10.727 1 97.56 97 ASP A C 1
ATOM 773 O O . ASP A 1 97 ? 11.891 2.244 -10.109 1 97.56 97 ASP A O 1
ATOM 777 N N . TYR A 1 98 ? 12.508 0.123 -10.125 1 98.38 98 TYR A N 1
ATOM 778 C CA . TYR A 1 98 ? 12.547 0.029 -8.672 1 98.38 98 TYR A CA 1
ATOM 779 C C . TYR A 1 98 ? 13.906 -0.476 -8.195 1 98.38 98 TYR A C 1
ATOM 781 O O . TYR A 1 98 ? 14.492 -1.371 -8.805 1 98.38 98 TYR A O 1
ATOM 789 N N . LYS A 1 99 ? 14.422 0.101 -7.105 1 98 99 LYS A N 1
ATOM 790 C CA . LYS A 1 99 ? 15.695 -0.301 -6.516 1 98 99 LYS A CA 1
ATOM 791 C C . LYS A 1 99 ? 15.633 -1.735 -6 1 98 99 LYS A C 1
ATOM 793 O O . LYS A 1 99 ? 16.594 -2.492 -6.141 1 98 99 LYS A O 1
ATOM 798 N N . TYR A 1 100 ? 14.562 -2.01 -5.375 1 98.5 100 TYR A N 1
ATOM 799 C CA . TYR A 1 100 ? 14.227 -3.377 -4.992 1 98.5 100 TYR A CA 1
ATOM 800 C C . TYR A 1 100 ? 12.727 -3.615 -5.102 1 98.5 100 TYR A C 1
ATOM 802 O O . TYR A 1 100 ? 11.938 -2.664 -5.129 1 98.5 100 TYR A O 1
ATOM 810 N N . PHE A 1 101 ? 12.406 -4.84 -5.133 1 98.75 101 PHE A N 1
ATOM 811 C CA . PHE A 1 101 ? 11.008 -5.234 -5.266 1 98.75 101 PHE A CA 1
ATOM 812 C C . PHE A 1 101 ? 10.758 -6.59 -4.617 1 98.75 101 PHE A C 1
ATOM 814 O O . PHE A 1 101 ? 11.359 -7.59 -5.016 1 98.75 101 PHE A O 1
ATOM 821 N N . VAL A 1 102 ? 9.867 -6.609 -3.609 1 98.81 102 VAL A N 1
ATOM 822 C CA . VAL A 1 102 ? 9.547 -7.82 -2.861 1 98.81 102 VAL A CA 1
ATOM 823 C C . VAL A 1 102 ? 8.055 -8.117 -2.973 1 98.81 102 VAL A C 1
ATOM 825 O O . VAL A 1 102 ? 7.223 -7.219 -2.812 1 98.81 102 VAL A O 1
ATOM 828 N N . ILE A 1 103 ? 7.746 -9.312 -3.275 1 98.5 103 ILE A N 1
ATOM 829 C CA . ILE A 1 103 ? 6.363 -9.75 -3.402 1 98.5 103 ILE A CA 1
ATOM 830 C C . ILE A 1 103 ? 6.055 -10.812 -2.346 1 98.5 103 ILE A C 1
ATOM 832 O O . ILE A 1 103 ? 6.734 -11.836 -2.273 1 98.5 103 ILE A O 1
ATOM 836 N N . THR A 1 104 ? 5.129 -10.523 -1.519 1 98.38 104 THR A N 1
ATOM 837 C CA . THR A 1 104 ? 4.68 -11.484 -0.518 1 98.38 104 THR A CA 1
ATOM 838 C C . THR A 1 104 ? 3.227 -11.883 -0.766 1 98.38 104 THR A C 1
ATOM 840 O O . THR A 1 104 ? 2.387 -11.039 -1.073 1 98.38 104 THR A O 1
ATOM 843 N N . TYR A 1 105 ? 3.025 -13.125 -0.678 1 95.56 105 TYR A N 1
ATOM 844 C CA . TYR A 1 105 ? 1.69 -13.703 -0.729 1 95.56 105 TYR A CA 1
ATOM 845 C C . TYR A 1 105 ? 1.365 -14.438 0.567 1 95.56 105 TYR A C 1
ATOM 847 O O . TYR A 1 105 ? 2.23 -15.102 1.148 1 95.56 105 TYR A O 1
ATOM 855 N N . GLN A 1 106 ? 0.074 -14.289 1.026 1 97.44 106 GLN A N 1
ATOM 856 C CA . GLN A 1 106 ? -0.37 -14.992 2.223 1 97.44 106 GLN A CA 1
ATOM 857 C C . GLN A 1 106 ? -1.83 -15.422 2.098 1 97.44 106 GLN A C 1
ATOM 859 O O . GLN A 1 106 ? -2.666 -14.664 1.608 1 97.44 106 GLN A O 1
ATOM 864 N N . VAL A 1 107 ? -2.076 -16.625 2.5 1 95.88 107 VAL A N 1
ATOM 865 C CA . VAL A 1 107 ? -3.457 -17.078 2.613 1 95.88 107 VAL A CA 1
ATOM 866 C C . VAL A 1 107 ? -3.854 -17.172 4.086 1 95.88 107 VAL A C 1
ATOM 868 O O . VAL A 1 107 ? -3.164 -17.797 4.883 1 95.88 107 VAL A O 1
ATOM 871 N N . ILE A 1 108 ? -4.93 -16.484 4.426 1 96.19 108 ILE A N 1
ATOM 872 C CA . ILE A 1 108 ? -5.422 -16.438 5.797 1 96.19 108 ILE A CA 1
ATOM 873 C C . ILE A 1 108 ? -6.805 -17.078 5.875 1 96.19 108 ILE A C 1
ATOM 875 O O . ILE A 1 108 ? -7.777 -16.547 5.332 1 96.19 108 ILE A O 1
ATOM 879 N N . PRO A 1 109 ? -6.883 -18.203 6.562 1 93.75 109 PRO A N 1
ATOM 880 C CA . PRO A 1 109 ? -8.219 -18.797 6.723 1 93.75 109 PRO A CA 1
ATOM 881 C C . PRO A 1 109 ? -9.18 -17.859 7.457 1 93.75 109 PRO A C 1
ATOM 883 O O . PRO A 1 109 ? -8.805 -17.234 8.453 1 93.75 109 PRO A O 1
ATOM 886 N N . LYS A 1 110 ? -10.367 -17.688 6.934 1 91.56 110 LYS A N 1
ATOM 887 C CA . LYS A 1 110 ? -11.367 -16.828 7.57 1 91.56 110 LYS A CA 1
ATOM 888 C C . LYS A 1 110 ? -12.406 -17.656 8.32 1 91.56 110 LYS A C 1
ATOM 890 O O . LYS A 1 110 ? -12.703 -17.391 9.484 1 91.56 110 LYS A O 1
ATOM 895 N N . ASP A 1 111 ? -13.094 -18.547 7.727 1 87.75 111 ASP A N 1
ATOM 896 C CA . ASP A 1 111 ? -14.055 -19.469 8.328 1 87.75 111 ASP A CA 1
ATOM 897 C C . ASP A 1 111 ? -14.008 -20.828 7.633 1 87.75 111 ASP A C 1
ATOM 899 O O . ASP A 1 111 ? -13.008 -21.188 7.008 1 87.75 111 ASP A O 1
ATOM 903 N N . GLU A 1 112 ? -15.094 -21.641 7.781 1 86.88 112 GLU A N 1
ATOM 904 C CA . GLU A 1 112 ? -15.102 -23.016 7.305 1 86.88 112 GLU A CA 1
ATOM 905 C C . GLU A 1 112 ? -15.219 -23.078 5.781 1 86.88 112 GLU A C 1
ATOM 907 O O . GLU A 1 112 ? -14.969 -24.125 5.176 1 86.88 112 GLU A O 1
ATOM 912 N N . GLU A 1 113 ? -15.477 -21.891 5.176 1 89.38 113 GLU A N 1
ATOM 913 C CA . GLU A 1 113 ? -15.805 -21.969 3.754 1 89.38 113 GLU A CA 1
ATOM 914 C C . GLU A 1 113 ? -14.93 -21.031 2.934 1 89.38 113 GLU A C 1
ATOM 916 O O . GLU A 1 113 ? -14.867 -21.141 1.708 1 89.38 113 GLU A O 1
ATOM 921 N N . LYS A 1 114 ? -14.258 -20.094 3.707 1 92.5 114 LYS A N 1
ATOM 922 C CA . LYS A 1 114 ? -13.602 -19.016 2.959 1 92.5 114 LYS A CA 1
ATOM 923 C C . LYS A 1 114 ? -12.203 -18.75 3.496 1 92.5 114 LYS A C 1
ATOM 925 O O . LYS A 1 114 ? -11.883 -19.109 4.633 1 92.5 114 LYS A O 1
ATOM 930 N N . SER A 1 115 ? -11.344 -18.25 2.646 1 95.12 115 SER A N 1
ATOM 931 C CA . SER A 1 115 ? -10.016 -17.75 2.982 1 95.12 115 SER A CA 1
ATOM 932 C C . SER A 1 115 ? -9.758 -16.391 2.348 1 95.12 115 SER A C 1
ATOM 934 O O . SER A 1 115 ? -10.469 -15.977 1.427 1 95.12 115 SER A O 1
ATOM 936 N N . LEU A 1 116 ? -8.836 -15.695 2.955 1 96.06 116 LEU A N 1
ATOM 937 C CA . LEU A 1 116 ? -8.367 -14.422 2.424 1 96.06 116 LEU A CA 1
ATOM 938 C C . LEU A 1 116 ? -6.988 -14.562 1.793 1 96.06 116 LEU A C 1
ATOM 940 O O . LEU A 1 116 ? -6.066 -15.094 2.418 1 96.06 116 LEU A O 1
ATOM 944 N N . VAL A 1 117 ? -6.945 -14.188 0.528 1 96.38 117 VAL A N 1
ATOM 945 C CA . VAL A 1 117 ? -5.645 -14.094 -0.127 1 96.38 117 VAL A CA 1
ATOM 946 C C . VAL A 1 117 ? -5.141 -12.648 -0.068 1 96.38 117 VAL A C 1
ATOM 948 O O . VAL A 1 117 ? -5.809 -11.734 -0.543 1 96.38 117 VAL A O 1
ATOM 951 N N . LYS A 1 118 ? -4.004 -12.461 0.488 1 97.69 118 LYS A N 1
ATOM 952 C CA . LYS A 1 118 ? -3.385 -11.148 0.625 1 97.69 118 LYS A CA 1
ATOM 953 C C . LYS A 1 118 ? -2.082 -11.07 -0.167 1 97.69 118 LYS A C 1
ATOM 955 O O . LYS A 1 118 ? -1.229 -11.953 -0.06 1 97.69 118 LYS A O 1
ATOM 960 N N . TRP A 1 119 ? -1.997 -10.039 -1.027 1 98.31 119 TRP A N 1
ATOM 961 C CA . TRP A 1 119 ? -0.756 -9.703 -1.721 1 98.31 119 TRP A CA 1
ATOM 962 C C . TRP A 1 119 ? -0.11 -8.461 -1.116 1 98.31 119 TRP A C 1
ATOM 964 O O . TRP A 1 119 ? -0.797 -7.488 -0.804 1 98.31 119 TRP A O 1
ATOM 974 N N . ILE A 1 120 ? 1.164 -8.508 -0.931 1 98.75 120 ILE A N 1
ATOM 975 C CA . ILE A 1 120 ? 1.938 -7.383 -0.422 1 98.75 120 ILE A CA 1
ATOM 976 C C . ILE A 1 120 ? 3.113 -7.098 -1.355 1 98.75 120 ILE A C 1
ATOM 978 O O . ILE A 1 120 ? 3.914 -7.992 -1.643 1 98.75 120 ILE A O 1
ATOM 982 N N . LEU A 1 121 ? 3.217 -5.867 -1.846 1 98.88 121 LEU A N 1
ATOM 983 C CA . LEU A 1 121 ? 4.359 -5.395 -2.621 1 98.88 121 LEU A CA 1
ATOM 984 C C . LEU A 1 121 ? 5.164 -4.371 -1.833 1 98.88 121 LEU A C 1
ATOM 986 O O . LEU A 1 121 ? 4.621 -3.355 -1.387 1 98.88 121 LEU A O 1
ATOM 990 N N . GLU A 1 122 ? 6.383 -4.672 -1.594 1 98.75 122 GLU A N 1
ATOM 991 C CA . GLU A 1 122 ? 7.328 -3.73 -1.002 1 98.75 122 GLU A CA 1
ATOM 992 C C . GLU A 1 122 ? 8.406 -3.328 -2.004 1 98.75 122 GLU A C 1
ATOM 994 O O . GLU A 1 122 ? 9.031 -4.188 -2.629 1 98.75 122 GLU A O 1
ATOM 999 N N . TYR A 1 123 ? 8.609 -2.025 -2.176 1 98.69 123 TYR A N 1
ATOM 1000 C CA . TYR A 1 123 ? 9.508 -1.562 -3.227 1 98.69 123 TYR A CA 1
ATOM 1001 C C . TYR A 1 123 ? 10.023 -0.159 -2.928 1 98.69 123 TYR A C 1
ATOM 1003 O O . TYR A 1 123 ? 9.461 0.545 -2.084 1 98.69 123 TYR A O 1
ATOM 1011 N N . GLU A 1 124 ? 11.109 0.099 -3.545 1 98.19 124 GLU A N 1
ATOM 1012 C CA . GLU A 1 124 ? 11.656 1.452 -3.54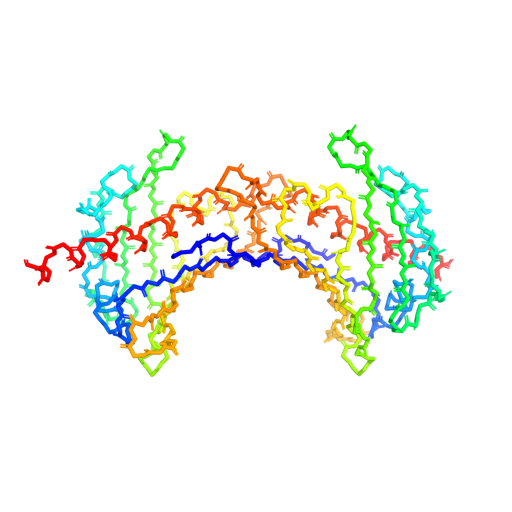9 1 98.19 124 GLU A CA 1
ATOM 1013 C C . GLU A 1 124 ? 11.82 1.977 -4.973 1 98.19 124 GLU A C 1
ATOM 1015 O O . GLU A 1 124 ? 12.516 1.37 -5.789 1 98.19 124 GLU A O 1
ATOM 1020 N N . LYS A 1 125 ? 11.117 3.092 -5.203 1 97.5 125 LYS A N 1
ATOM 1021 C CA . LYS A 1 125 ? 11.203 3.703 -6.527 1 97.5 125 LYS A CA 1
ATOM 1022 C C . LYS A 1 125 ? 12.617 4.211 -6.809 1 97.5 125 LYS A C 1
ATOM 1024 O O . LYS A 1 125 ? 13.281 4.734 -5.914 1 97.5 125 LYS A O 1
ATOM 1029 N N . LEU A 1 126 ? 13.055 4.109 -8.125 1 97.25 126 LEU A N 1
ATOM 1030 C CA . LEU A 1 126 ? 14.367 4.637 -8.492 1 97.25 126 LEU A CA 1
ATOM 1031 C C . LEU A 1 126 ? 14.367 6.16 -8.461 1 97.25 126 LEU A C 1
ATOM 1033 O O . LEU A 1 126 ? 15.398 6.781 -8.195 1 97.25 126 LEU A O 1
ATOM 1037 N N . HIS A 1 127 ? 13.234 6.758 -8.82 1 94.75 127 HIS A N 1
ATOM 1038 C CA . HIS A 1 127 ? 13.031 8.203 -8.773 1 94.75 127 HIS A CA 1
ATOM 1039 C C . HIS A 1 127 ? 11.555 8.547 -8.602 1 94.75 127 HIS A C 1
ATOM 1041 O O . HIS A 1 127 ? 10.688 7.688 -8.781 1 94.75 127 HIS A O 1
ATOM 1047 N N . PRO A 1 128 ? 11.188 9.758 -8.281 1 91 128 PRO A N 1
ATOM 1048 C CA . PRO A 1 128 ? 9.805 10.133 -7.957 1 91 128 PRO A CA 1
ATOM 1049 C C . PRO A 1 128 ? 8.844 9.922 -9.125 1 91 128 PRO A C 1
ATOM 1051 O O . PRO A 1 128 ? 7.641 9.766 -8.914 1 91 128 PRO A O 1
ATOM 1054 N N . GLY A 1 129 ? 9.352 9.867 -10.25 1 92.25 129 GLY A N 1
ATOM 1055 C CA . GLY A 1 129 ? 8.492 9.758 -11.414 1 92.25 129 GLY A CA 1
ATOM 1056 C C . GLY A 1 129 ? 8.07 8.328 -11.711 1 92.25 129 GLY A C 1
ATOM 1057 O O . GLY A 1 129 ? 7.242 8.094 -12.594 1 92.25 129 GLY A O 1
ATOM 1058 N N . VAL A 1 130 ? 8.609 7.324 -11 1 95.38 130 VAL A N 1
ATOM 1059 C CA . VAL A 1 130 ? 8.258 5.922 -11.188 1 95.38 130 VAL A CA 1
ATOM 1060 C C . VAL A 1 130 ? 6.852 5.66 -10.648 1 95.38 130 VAL A C 1
ATOM 1062 O O . VAL A 1 130 ? 6.535 6.031 -9.516 1 95.38 130 VAL A O 1
ATOM 1065 N N . PRO A 1 131 ? 5.988 5.117 -11.477 1 94.12 131 PRO A N 1
ATOM 1066 C CA . PRO A 1 131 ? 4.629 4.848 -11.008 1 94.12 131 PRO A CA 1
ATOM 1067 C C . PRO A 1 131 ? 4.578 3.75 -9.945 1 94.12 131 PRO A C 1
ATOM 1069 O O . PRO A 1 131 ? 5.496 2.928 -9.859 1 94.12 131 PRO A O 1
ATOM 1072 N N . GLU A 1 132 ? 3.51 3.861 -9.055 1 96.12 132 GLU A N 1
ATOM 1073 C CA . GLU A 1 132 ? 3.209 2.699 -8.227 1 96.12 132 GLU A CA 1
ATOM 1074 C C . GLU A 1 132 ? 2.83 1.492 -9.078 1 96.12 132 GLU A C 1
ATOM 1076 O O . GLU A 1 132 ? 2.264 1.646 -10.164 1 96.12 132 GLU A O 1
ATOM 1081 N N . PRO A 1 133 ? 3.113 0.284 -8.594 1 97.12 133 PRO A N 1
ATOM 1082 C CA . PRO A 1 133 ? 2.801 -0.923 -9.367 1 97.12 133 PRO A CA 1
ATOM 1083 C C . PRO A 1 133 ? 1.344 -1.354 -9.227 1 97.12 133 PRO A C 1
ATOM 1085 O O . PRO A 1 133 ? 1.066 -2.518 -8.922 1 97.12 133 PRO A O 1
ATOM 1088 N N . THR A 1 134 ? 0.417 -0.489 -9.625 1 96 134 THR A N 1
ATOM 1089 C CA . THR A 1 134 ? -1.002 -0.711 -9.367 1 96 134 THR A CA 1
ATOM 1090 C C . THR A 1 134 ? -1.575 -1.731 -10.344 1 96 134 THR A C 1
ATOM 1092 O O . THR A 1 134 ? -2.424 -2.545 -9.977 1 96 134 THR A O 1
ATOM 1095 N N . THR A 1 135 ? -1.122 -1.722 -11.594 1 95 135 THR A N 1
ATOM 1096 C CA . THR A 1 135 ? -1.604 -2.688 -12.57 1 95 135 THR A CA 1
ATOM 1097 C C . THR A 1 135 ? -1.146 -4.098 -12.211 1 95 135 THR A C 1
ATOM 1099 O O . THR A 1 135 ? -1.884 -5.066 -12.414 1 95 135 THR A O 1
ATOM 1102 N N . LEU A 1 136 ? 0.073 -4.168 -11.734 1 97.12 136 LEU A N 1
ATOM 1103 C CA . LEU A 1 136 ? 0.562 -5.465 -11.273 1 97.12 136 LEU A CA 1
ATOM 1104 C C . LEU A 1 136 ? -0.29 -5.996 -10.125 1 97.12 136 LEU A C 1
ATOM 1106 O O . LEU A 1 136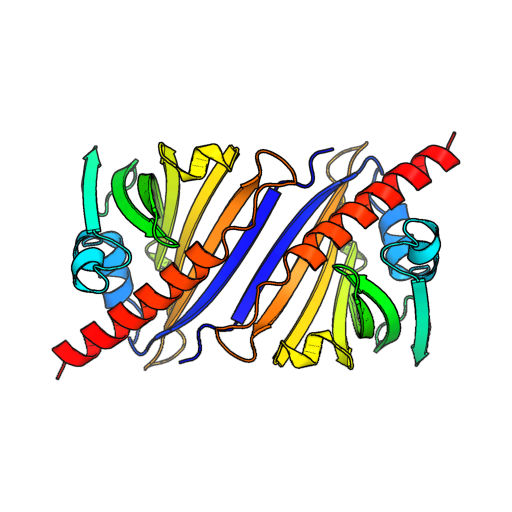 ? -0.692 -7.16 -10.133 1 97.12 136 LEU A O 1
ATOM 1110 N N . MET A 1 137 ? -0.636 -5.141 -9.188 1 97.56 137 MET A N 1
ATOM 1111 C CA . MET A 1 137 ? -1.477 -5.535 -8.055 1 97.56 137 MET A CA 1
ATOM 1112 C C . MET A 1 137 ? -2.838 -6.023 -8.539 1 97.56 137 MET A C 1
ATOM 1114 O O . MET A 1 137 ? -3.316 -7.07 -8.102 1 97.56 137 MET A O 1
ATOM 1118 N N . ASP A 1 138 ? -3.439 -5.312 -9.438 1 95.56 138 ASP A N 1
ATOM 1119 C CA . ASP A 1 138 ? -4.734 -5.719 -9.977 1 95.56 138 ASP A CA 1
ATOM 1120 C C . ASP A 1 138 ? -4.648 -7.086 -10.648 1 95.56 138 ASP A C 1
ATOM 1122 O O . ASP A 1 138 ? -5.551 -7.914 -10.508 1 95.56 138 ASP A O 1
ATOM 1126 N N . ALA A 1 139 ? -3.562 -7.297 -11.367 1 96 139 ALA A N 1
ATOM 1127 C CA . ALA A 1 139 ? -3.375 -8.57 -12.055 1 96 139 ALA A CA 1
ATOM 1128 C C . ALA A 1 139 ? -3.215 -9.719 -11.055 1 96 139 ALA A C 1
ATOM 1130 O O . ALA A 1 139 ? -3.771 -10.797 -11.25 1 96 139 ALA A O 1
ATOM 1131 N N . LEU A 1 140 ? -2.438 -9.477 -9.992 1 96.12 140 LEU A N 1
ATOM 1132 C CA . LEU A 1 140 ? -2.215 -10.5 -8.977 1 96.12 140 LEU A CA 1
ATOM 1133 C C . LEU A 1 140 ? -3.52 -10.875 -8.281 1 96.12 140 LEU A C 1
ATOM 1135 O O . LEU A 1 140 ? -3.805 -12.055 -8.086 1 96.12 140 LEU A O 1
ATOM 1139 N N . VAL A 1 141 ? -4.309 -9.914 -7.953 1 95.69 141 VAL A N 1
ATOM 1140 C CA . VAL A 1 141 ? -5.605 -10.148 -7.324 1 95.69 141 VAL A CA 1
ATOM 1141 C C . VAL A 1 141 ? -6.512 -10.922 -8.281 1 95.69 141 VAL A C 1
ATOM 1143 O O . VAL A 1 141 ? -7.188 -11.867 -7.871 1 95.69 141 VAL A O 1
ATOM 1146 N N . ARG A 1 142 ? -6.473 -10.539 -9.484 1 93.44 142 ARG A N 1
ATOM 1147 C CA . ARG A 1 142 ? -7.281 -11.203 -10.5 1 93.44 142 ARG A CA 1
ATOM 1148 C C . ARG A 1 142 ? -6.887 -12.672 -10.641 1 93.44 142 ARG A C 1
ATOM 1150 O O . ARG A 1 142 ? -7.75 -13.547 -10.742 1 93.44 142 ARG A O 1
ATOM 1157 N N . VAL A 1 143 ? -5.598 -12.945 -10.68 1 92.94 143 VAL A N 1
ATOM 1158 C CA . VAL A 1 143 ? -5.109 -14.312 -10.805 1 92.94 143 VAL A CA 1
ATOM 1159 C C . VAL A 1 143 ? -5.621 -15.148 -9.633 1 92.94 143 VAL A C 1
ATOM 1161 O O . VAL A 1 143 ? -6.043 -16.297 -9.812 1 92.94 143 VAL A O 1
ATOM 1164 N N . ALA A 1 144 ? -5.594 -14.594 -8.461 1 92.62 144 ALA A N 1
ATOM 1165 C CA . ALA A 1 144 ? -6.105 -15.312 -7.293 1 92.62 144 ALA A CA 1
ATOM 1166 C C . ALA A 1 144 ? -7.574 -15.672 -7.473 1 92.62 144 ALA A C 1
ATOM 1168 O O . ALA A 1 144 ? -7.984 -16.797 -7.176 1 92.62 144 ALA A O 1
ATOM 1169 N N . LYS A 1 145 ? -8.312 -14.773 -7.961 1 91.44 145 LYS A N 1
ATOM 1170 C CA . LYS A 1 145 ? -9.727 -15.016 -8.227 1 91.44 145 LYS A CA 1
ATOM 1171 C C . LYS A 1 145 ? -9.906 -16.125 -9.25 1 91.44 145 LYS A C 1
ATOM 1173 O O . LYS A 1 145 ? -10.75 -17.016 -9.07 1 91.44 145 LYS A O 1
ATOM 1178 N N . GLU A 1 146 ? -9.117 -16.031 -10.266 1 91.25 146 GLU A N 1
ATOM 1179 C CA . GLU A 1 146 ? -9.25 -16.984 -11.359 1 91.25 146 GLU A CA 1
ATOM 1180 C C . GLU A 1 146 ? -8.828 -18.391 -10.922 1 91.25 146 GLU A C 1
ATOM 1182 O O . GLU A 1 146 ? -9.398 -19.391 -11.359 1 91.25 146 GLU A O 1
ATOM 1187 N N . ILE A 1 147 ? -7.777 -18.453 -10.125 1 89.69 147 ILE A N 1
ATOM 1188 C CA . ILE A 1 147 ? -7.387 -19.734 -9.547 1 89.69 147 ILE A CA 1
ATOM 1189 C C . ILE A 1 147 ? -8.547 -20.312 -8.734 1 89.69 147 ILE A C 1
ATOM 1191 O O . ILE A 1 147 ? -8.867 -21.5 -8.844 1 89.69 147 ILE A O 1
ATOM 1195 N N . ASP A 1 148 ? -9.172 -19.5 -7.91 1 89.5 148 ASP A N 1
ATOM 1196 C CA . ASP A 1 148 ? -10.328 -19.906 -7.113 1 89.5 148 ASP A CA 1
ATOM 1197 C C . ASP A 1 148 ? -11.453 -20.406 -8.008 1 89.5 148 ASP A C 1
ATOM 1199 O O . ASP A 1 148 ? -12.023 -21.469 -7.746 1 89.5 148 ASP A O 1
ATOM 1203 N N . ASP A 1 149 ? -11.742 -19.656 -9.078 1 88.69 149 ASP A N 1
ATOM 1204 C CA . ASP A 1 149 ? -12.789 -20.047 -10.023 1 88.69 149 ASP A CA 1
ATOM 1205 C C . ASP A 1 149 ? -12.469 -21.391 -10.672 1 88.69 149 ASP A C 1
ATOM 1207 O O . ASP A 1 149 ? -13.359 -22.234 -10.828 1 88.69 149 ASP A O 1
ATOM 1211 N N . HIS A 1 150 ? -11.242 -21.5 -11.039 1 84.38 150 HIS A N 1
ATOM 1212 C CA . HIS A 1 150 ? -10.805 -22.734 -11.688 1 84.38 150 HIS A CA 1
ATOM 1213 C C . HIS A 1 150 ? -10.914 -23.922 -10.742 1 84.38 150 HIS A C 1
ATOM 1215 O O . HIS A 1 150 ? -11.383 -25 -11.141 1 84.38 150 HIS A O 1
ATOM 1221 N N . HIS A 1 151 ? -10.461 -23.75 -9.508 1 81.25 151 HIS A N 1
ATOM 1222 C CA . HIS A 1 151 ? -10.531 -24.797 -8.492 1 81.25 151 HIS A CA 1
ATOM 1223 C C . HIS A 1 151 ? -11.961 -25.266 -8.273 1 81.25 151 HIS A C 1
ATOM 1225 O O . HIS A 1 151 ? -12.219 -26.469 -8.141 1 81.25 151 HIS A O 1
ATOM 1231 N N . HIS A 1 152 ? -12.898 -24.375 -8.266 1 82.94 152 HIS A N 1
ATOM 1232 C CA . HIS A 1 152 ? -14.289 -24.719 -8.008 1 82.94 152 HIS A CA 1
ATOM 1233 C C . HIS A 1 152 ? -14.969 -25.266 -9.258 1 82.94 152 HIS A C 1
ATOM 1235 O O . HIS A 1 152 ? -15.992 -25.953 -9.156 1 82.94 152 HIS A O 1
ATOM 1241 N N . ARG A 1 153 ? -14.398 -25.016 -10.336 1 76.31 153 ARG A N 1
ATOM 1242 C CA . ARG A 1 153 ? -14.914 -25.641 -11.547 1 76.31 153 ARG A CA 1
ATOM 1243 C C . ARG A 1 153 ? -14.477 -27.094 -11.648 1 76.31 153 ARG A C 1
ATOM 1245 O O . ARG A 1 153 ? -15.219 -27.938 -12.148 1 76.31 153 ARG A O 1
ATOM 1252 N N . GLN A 1 154 ? -13.312 -27.344 -11.148 1 68.56 154 GLN A N 1
ATOM 1253 C CA . GLN A 1 154 ? -12.789 -28.703 -11.188 1 68.56 154 GLN A CA 1
ATOM 1254 C C . GLN A 1 154 ? -13.391 -29.562 -10.078 1 68.56 154 GLN A C 1
ATOM 1256 O O . GLN A 1 154 ? -13.477 -30.781 -10.203 1 68.56 154 GLN A O 1
ATOM 1261 N N . ALA A 1 155 ? -13.75 -29.062 -8.922 1 60.16 155 ALA A N 1
ATOM 1262 C CA . ALA A 1 155 ? -14.359 -29.797 -7.816 1 60.16 155 ALA A CA 1
ATOM 1263 C C . ALA A 1 155 ? -15.805 -30.172 -8.141 1 60.16 155 ALA A C 1
ATOM 1265 O O . ALA A 1 155 ? -16.375 -31.062 -7.508 1 60.16 155 ALA A O 1
ATOM 1266 N N . LYS A 1 156 ? -16.391 -29.719 -9.086 1 49.78 156 LYS A N 1
ATOM 1267 C CA . LYS A 1 156 ? -17.703 -30.203 -9.492 1 49.78 156 LYS A CA 1
ATOM 1268 C C . LYS A 1 156 ? -17.609 -31.297 -10.531 1 49.78 156 LYS A C 1
ATOM 1270 O O . LYS A 1 156 ? -16.688 -31.297 -11.359 1 49.78 156 LYS A O 1
ATOM 1275 N N . MET B 1 1 ? -16.234 -13.039 -3.955 1 49.56 1 MET B N 1
ATOM 1276 C CA . MET B 1 1 ? -15.75 -12.242 -2.834 1 49.56 1 MET B CA 1
ATOM 1277 C C . MET B 1 1 ? -14.867 -11.102 -3.324 1 49.56 1 MET B C 1
ATOM 1279 O O . MET B 1 1 ? -14.242 -11.203 -4.383 1 49.56 1 MET B O 1
ATOM 1283 N N . GLU B 1 2 ? -15.023 -9.578 -3.09 1 75.81 2 GLU B N 1
ATOM 1284 C CA . GLU B 1 2 ? -14.578 -8.391 -3.82 1 75.81 2 GLU B CA 1
ATOM 1285 C C . GLU B 1 2 ? -13.133 -8.047 -3.482 1 75.81 2 GLU B C 1
ATOM 1287 O O . GLU B 1 2 ? -12.656 -8.359 -2.387 1 75.81 2 GLU B O 1
ATOM 1292 N N . GLY B 1 3 ? -12.148 -8 -4.23 1 88.38 3 GLY B N 1
ATOM 1293 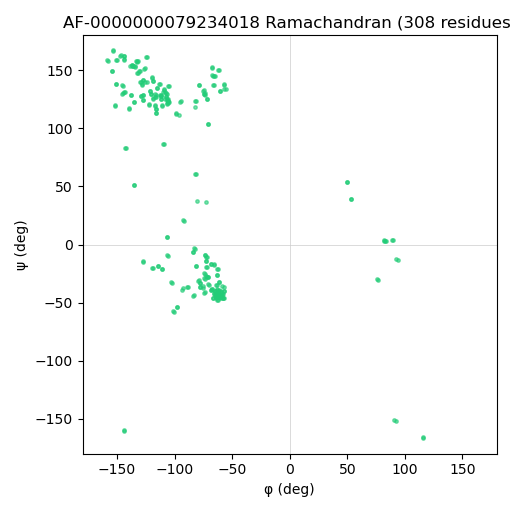C CA . GLY B 1 3 ? -10.727 -7.68 -4.27 1 88.38 3 GLY B CA 1
ATOM 1294 C C . GLY B 1 3 ? -10.453 -6.191 -4.375 1 88.38 3 GLY B C 1
ATOM 1295 O O . GLY B 1 3 ? -9.508 -5.773 -5.043 1 88.38 3 GLY B O 1
ATOM 1296 N N . LEU B 1 4 ? -11.367 -5.461 -3.631 1 95.56 4 LEU B N 1
ATOM 1297 C CA . LEU B 1 4 ? -11.305 -4.02 -3.838 1 95.56 4 LEU B CA 1
ATOM 1298 C C . LEU B 1 4 ? -10.664 -3.324 -2.641 1 95.56 4 LEU B C 1
ATOM 1300 O O . LEU B 1 4 ? -10.344 -2.137 -2.707 1 95.56 4 LEU B O 1
ATOM 1304 N N . LYS B 1 5 ? -10.461 -4.078 -1.544 1 97.12 5 LYS B N 1
ATOM 1305 C CA . LYS B 1 5 ? -9.773 -3.514 -0.384 1 97.12 5 LYS B CA 1
ATOM 1306 C C . LYS B 1 5 ? -8.273 -3.395 -0.634 1 97.12 5 LYS B C 1
ATOM 1308 O O . LYS B 1 5 ? -7.656 -4.309 -1.183 1 97.12 5 LYS B O 1
ATOM 1313 N N . ARG B 1 6 ? -7.773 -2.197 -0.288 1 98.31 6 ARG B N 1
ATOM 1314 C CA . ARG B 1 6 ? -6.371 -1.886 -0.541 1 98.31 6 ARG B CA 1
ATOM 1315 C C . ARG B 1 6 ? -5.746 -1.174 0.653 1 98.31 6 ARG B C 1
ATOM 1317 O O . ARG B 1 6 ? -6.453 -0.63 1.501 1 98.31 6 ARG B O 1
ATOM 1324 N N . ARG B 1 7 ? -4.449 -1.306 0.784 1 98.56 7 ARG B N 1
ATOM 1325 C CA . ARG B 1 7 ? -3.615 -0.562 1.722 1 98.56 7 ARG B CA 1
ATOM 1326 C C . ARG B 1 7 ? -2.346 -0.06 1.044 1 98.56 7 ARG B C 1
ATOM 1328 O O . ARG B 1 7 ? -1.627 -0.834 0.409 1 98.56 7 ARG B O 1
ATOM 1335 N N . LEU B 1 8 ? -2.109 1.247 1.063 1 98.81 8 LEU B N 1
ATOM 1336 C CA . LEU B 1 8 ? -0.937 1.874 0.463 1 98.81 8 LEU B CA 1
ATOM 1337 C C . LEU B 1 8 ? -0.13 2.633 1.511 1 98.81 8 LEU B C 1
ATOM 1339 O O . LEU B 1 8 ? -0.688 3.412 2.287 1 98.81 8 LEU B O 1
ATOM 1343 N N . GLU B 1 9 ? 1.183 2.389 1.559 1 98.62 9 GLU B N 1
ATOM 1344 C CA . GLU B 1 9 ? 2.049 3.051 2.527 1 98.62 9 GLU B CA 1
ATOM 1345 C C . GLU B 1 9 ? 3.215 3.754 1.836 1 98.62 9 GLU B C 1
ATOM 1347 O O . GLU B 1 9 ? 3.762 3.244 0.857 1 98.62 9 GLU B O 1
ATOM 1352 N N . GLY B 1 10 ? 3.541 4.918 2.309 1 98.12 10 GLY B N 1
ATOM 1353 C CA . GLY B 1 10 ? 4.742 5.656 1.956 1 98.12 10 GLY B CA 1
ATOM 1354 C C . GLY B 1 10 ? 5.461 6.242 3.158 1 98.12 10 GLY B C 1
ATOM 1355 O O . GLY B 1 10 ? 4.844 6.477 4.199 1 98.12 10 GLY B O 1
ATOM 1356 N N . GLU B 1 11 ? 6.758 6.422 3.021 1 97.19 11 GLU B N 1
ATOM 1357 C CA . GLU B 1 11 ? 7.527 6.945 4.148 1 97.19 11 GLU B CA 1
ATOM 1358 C C . GLU B 1 11 ? 8.641 7.875 3.674 1 97.19 11 GLU B C 1
ATOM 1360 O O . GLU B 1 11 ? 9.055 7.816 2.516 1 97.19 11 GLU B O 1
ATOM 1365 N N . ILE B 1 12 ? 9.07 8.703 4.637 1 96.38 12 ILE B N 1
ATOM 1366 C CA . ILE B 1 12 ? 10.188 9.602 4.367 1 96.38 12 ILE B CA 1
ATOM 1367 C C . ILE B 1 12 ? 10.945 9.891 5.66 1 96.38 12 ILE B C 1
ATOM 1369 O O . ILE B 1 12 ? 10.336 10.062 6.719 1 96.38 12 ILE B O 1
ATOM 1373 N N . GLU B 1 13 ? 12.195 9.883 5.559 1 94.69 13 GLU B N 1
ATOM 1374 C CA . GLU B 1 13 ? 13.008 10.297 6.695 1 94.69 13 GLU B CA 1
ATOM 1375 C C . GLU B 1 13 ? 13.062 11.82 6.812 1 94.69 13 GLU B C 1
ATOM 1377 O O . GLU B 1 13 ? 13.18 12.516 5.805 1 94.69 13 GLU B O 1
ATOM 1382 N N . ILE B 1 14 ? 12.938 12.289 8.031 1 92.25 14 ILE B N 1
ATOM 1383 C CA . ILE B 1 14 ? 13.023 13.727 8.273 1 92.25 14 ILE B CA 1
ATOM 1384 C C . ILE B 1 14 ? 14.109 14.008 9.305 1 92.25 14 ILE B C 1
ATOM 1386 O O . ILE B 1 14 ? 14.508 13.117 10.062 1 92.25 14 ILE B O 1
ATOM 1390 N N . ARG B 1 15 ? 14.617 15.273 9.406 1 91.06 15 ARG B N 1
ATOM 1391 C CA . ARG B 1 15 ? 15.734 15.688 10.242 1 91.06 15 ARG B CA 1
ATOM 1392 C C . ARG B 1 15 ? 15.25 16.188 11.602 1 91.06 15 ARG B C 1
ATOM 1394 O O . ARG B 1 15 ? 15.938 16.953 12.266 1 91.06 15 ARG B O 1
ATOM 1401 N N . VAL B 1 16 ? 14.133 15.797 11.906 1 80.25 16 VAL B N 1
ATOM 1402 C CA . VAL B 1 16 ? 13.617 16.188 13.211 1 80.25 16 VAL B CA 1
ATOM 1403 C C . VAL B 1 16 ? 13.812 15.047 14.211 1 80.25 16 VAL B C 1
ATOM 1405 O O . VAL B 1 16 ? 13.195 13.992 14.078 1 80.25 16 VAL B O 1
ATOM 1408 N N . ALA B 1 17 ? 14.68 15.367 15.125 1 76.38 17 ALA B N 1
ATOM 1409 C CA . ALA B 1 17 ? 14.945 14.375 16.156 1 76.38 17 ALA B CA 1
ATOM 1410 C C . ALA B 1 17 ? 13.719 14.141 17.031 1 76.38 17 ALA B C 1
ATOM 1412 O O . ALA B 1 17 ? 13.016 15.086 17.391 1 76.38 17 ALA B O 1
ATOM 1413 N N . GLY B 1 18 ? 13.445 12.812 17.344 1 81.94 18 GLY B N 1
ATOM 1414 C CA . GLY B 1 18 ? 12.336 12.438 18.203 1 81.94 18 GLY B CA 1
ATOM 1415 C C . GLY B 1 18 ? 10.984 12.516 17.516 1 81.94 18 GLY B C 1
ATOM 1416 O O . GLY B 1 18 ? 10.078 11.742 17.828 1 81.94 18 GLY B O 1
ATOM 1417 N N . GLY B 1 19 ? 10.852 13.406 16.562 1 85.5 19 GLY B N 1
ATOM 1418 C CA . GLY B 1 19 ? 9.633 13.508 15.773 1 85.5 19 GLY B CA 1
ATOM 1419 C C . GLY B 1 19 ? 8.547 14.32 16.453 1 85.5 19 GLY B C 1
ATOM 1420 O O . GLY B 1 19 ? 7.461 14.5 15.898 1 85.5 19 GLY B O 1
ATOM 1421 N N . ASP B 1 20 ? 8.781 14.922 17.656 1 85.94 20 ASP B N 1
ATOM 1422 C CA . ASP B 1 20 ? 7.758 15.578 18.453 1 85.94 20 ASP B CA 1
ATOM 1423 C C . ASP B 1 20 ? 7.223 16.828 17.75 1 85.94 20 ASP B C 1
ATOM 1425 O O . ASP B 1 20 ? 6.012 17.047 17.703 1 85.94 20 ASP B O 1
ATOM 1429 N N . ALA B 1 21 ? 8.117 17.578 17.266 1 81.25 21 ALA B N 1
ATOM 1430 C CA . ALA B 1 21 ? 7.711 18.828 16.625 1 81.25 21 ALA B CA 1
ATOM 1431 C C . ALA B 1 21 ? 6.832 18.547 15.406 1 81.25 21 ALA B C 1
ATOM 1433 O O . ALA B 1 21 ? 5.828 19.234 15.195 1 81.25 21 ALA B O 1
ATOM 1434 N N . PHE B 1 22 ? 7.176 17.594 14.648 1 87.06 22 PHE B N 1
ATOM 1435 C CA . PHE B 1 22 ? 6.41 17.203 13.469 1 87.06 22 PHE B CA 1
ATOM 1436 C C . PHE B 1 22 ? 5.031 16.688 13.859 1 87.06 22 PHE B C 1
ATOM 1438 O O . PHE B 1 22 ? 4.023 17.078 13.273 1 87.06 22 PHE B O 1
ATOM 1445 N N . HIS B 1 23 ? 5.059 15.828 14.891 1 90.44 23 HIS B N 1
ATOM 1446 C CA . HIS B 1 23 ? 3.814 15.258 15.398 1 90.44 23 HIS B CA 1
ATOM 1447 C C . HIS B 1 23 ? 2.885 16.359 15.922 1 90.44 23 HIS B C 1
ATOM 1449 O O . HIS B 1 23 ? 1.679 16.312 15.664 1 90.44 23 HIS B O 1
ATOM 1455 N N . GLU B 1 24 ? 3.43 17.312 16.562 1 86.44 24 GLU B N 1
ATOM 1456 C CA . GLU B 1 24 ? 2.646 18.406 17.109 1 86.44 24 GLU B CA 1
ATOM 1457 C C . GLU B 1 24 ? 1.992 19.234 16 1 86.44 24 GLU B C 1
ATOM 1459 O O . GLU B 1 24 ? 0.829 19.625 16.125 1 86.44 24 GLU B O 1
ATOM 1464 N N . ILE B 1 25 ? 2.68 19.469 14.961 1 85.81 25 ILE B N 1
ATOM 1465 C CA . ILE B 1 25 ? 2.174 20.266 13.852 1 85.81 25 ILE B CA 1
ATOM 1466 C C . ILE B 1 25 ? 0.952 19.594 13.234 1 85.81 25 ILE B C 1
ATOM 1468 O O . ILE B 1 25 ? -0.097 20.219 13.07 1 85.81 25 ILE B O 1
ATOM 1472 N N . LEU B 1 26 ? 1.039 18.328 12.961 1 87.31 26 LEU B N 1
ATOM 1473 C CA . LEU B 1 26 ? -0.05 17.625 12.289 1 87.31 26 LEU B CA 1
ATOM 1474 C C . LEU B 1 26 ? -1.234 17.422 13.234 1 87.31 26 LEU B C 1
ATOM 1476 O O . LEU B 1 26 ? -2.387 17.406 12.789 1 87.31 26 LEU B O 1
ATOM 1480 N N . LEU B 1 27 ? -0.911 17.375 14.469 1 88.31 27 LEU B N 1
ATOM 1481 C CA . LEU B 1 27 ? -1.956 17.109 15.453 1 88.31 27 LEU B CA 1
ATOM 1482 C C . LEU B 1 27 ? -2.688 18.391 15.82 1 88.31 27 LEU B C 1
ATOM 1484 O O . LEU B 1 27 ? -3.92 18.438 15.82 1 88.31 27 LEU B O 1
ATOM 1488 N N . THR B 1 28 ? -1.929 19.453 16.031 1 88 28 THR B N 1
ATOM 1489 C CA . THR B 1 28 ? -2.547 20.609 16.688 1 88 28 THR B CA 1
ATOM 1490 C C . THR B 1 28 ? -2.602 21.797 15.742 1 88 28 THR B C 1
ATOM 1492 O O . THR B 1 28 ? -3.359 22.75 15.969 1 88 28 THR B O 1
ATOM 1495 N N . ARG B 1 29 ? -1.771 21.719 14.688 1 88 29 ARG B N 1
ATOM 1496 C CA . ARG B 1 29 ? -1.731 22.875 13.797 1 88 29 ARG B CA 1
ATOM 1497 C C . ARG B 1 29 ? -1.756 22.438 12.336 1 88 29 ARG B C 1
ATOM 1499 O O . ARG B 1 29 ? -0.925 22.875 11.531 1 88 29 ARG B O 1
ATOM 1506 N N . PRO B 1 30 ? -2.711 21.594 12.008 1 86.69 30 PRO B N 1
ATOM 1507 C CA . PRO B 1 30 ? -2.734 21.125 10.617 1 86.69 30 PRO B CA 1
ATOM 1508 C C . PRO B 1 30 ? -3.037 22.25 9.633 1 86.69 30 PRO B C 1
ATOM 1510 O O . PRO B 1 30 ? -2.699 22.141 8.445 1 86.69 30 PRO B O 1
ATOM 1513 N N . HIS B 1 31 ? -3.574 23.359 10.102 1 85.69 31 HIS B N 1
ATOM 1514 C CA . HIS B 1 31 ? -3.881 24.516 9.258 1 85.69 31 HIS B CA 1
ATOM 1515 C C . HIS B 1 31 ? -2.607 25.188 8.75 1 85.69 31 HIS B C 1
ATOM 1517 O O . HIS B 1 31 ? -2.646 25.953 7.797 1 85.69 31 HIS B O 1
ATOM 1523 N N . HIS B 1 32 ? -1.419 24.875 9.398 1 84.25 32 HIS B N 1
ATOM 1524 C CA . HIS B 1 32 ? -0.141 25.391 8.938 1 84.25 32 HIS B CA 1
ATOM 1525 C C . HIS B 1 32 ? 0.302 24.703 7.648 1 84.25 32 HIS B C 1
ATOM 1527 O O . HIS B 1 32 ? 1.187 25.203 6.945 1 84.25 32 HIS B O 1
ATOM 1533 N N . ILE B 1 33 ? -0.327 23.578 7.277 1 88.12 33 ILE B N 1
ATOM 1534 C CA . ILE B 1 33 ? 0.062 22.844 6.078 1 88.12 33 ILE B CA 1
ATOM 1535 C C . ILE B 1 33 ? -0.188 23.703 4.844 1 88.12 33 ILE B C 1
ATOM 1537 O O . ILE B 1 33 ? 0.564 23.625 3.869 1 88.12 33 ILE B O 1
ATOM 1541 N N . SER B 1 34 ? -1.249 24.5 4.902 1 89.19 34 SER B N 1
ATOM 1542 C CA . SER B 1 34 ? -1.564 25.375 3.777 1 89.19 34 SER B CA 1
ATOM 1543 C C . SER B 1 34 ? -0.459 26.406 3.547 1 89.19 34 SER B C 1
ATOM 1545 O O . SER B 1 34 ? -0.255 26.859 2.42 1 89.19 34 SER B O 1
ATOM 1547 N N . ASN B 1 35 ? 0.321 26.766 4.617 1 88.75 35 ASN B N 1
ATOM 1548 C CA . ASN B 1 35 ? 1.465 27.656 4.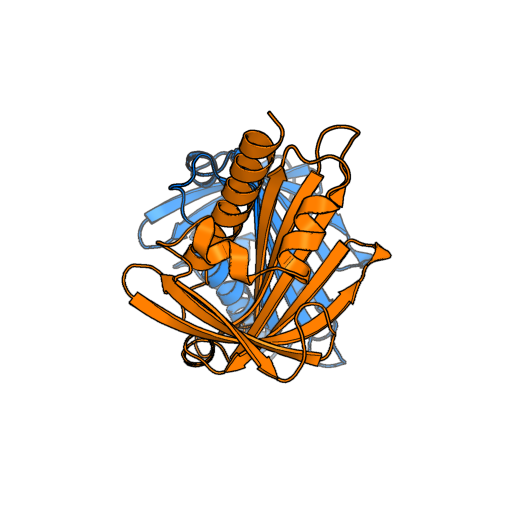488 1 88.75 35 ASN B CA 1
ATOM 1549 C C . ASN B 1 35 ? 2.664 26.953 3.863 1 88.75 35 ASN B C 1
ATOM 1551 O O . ASN B 1 35 ? 3.434 27.562 3.121 1 88.75 35 ASN B O 1
ATOM 1555 N N . VAL B 1 36 ? 2.777 25.766 4.203 1 87.88 36 VAL B N 1
ATOM 1556 C CA . VAL B 1 36 ? 3.918 24.969 3.762 1 87.88 36 VAL B CA 1
ATOM 1557 C C . VAL B 1 36 ? 3.754 24.609 2.287 1 87.88 36 VAL B C 1
ATOM 1559 O O . VAL B 1 36 ? 4.715 24.656 1.518 1 87.88 36 VAL B O 1
ATOM 1562 N N . ASN B 1 37 ? 2.574 24.25 1.87 1 93.31 37 ASN B N 1
ATOM 1563 C CA . ASN B 1 37 ? 2.291 23.859 0.491 1 93.31 37 ASN B CA 1
ATOM 1564 C C . ASN B 1 37 ? 0.921 24.359 0.042 1 93.31 37 ASN B C 1
ATOM 1566 O O . ASN B 1 37 ? -0.033 23.594 -0.03 1 93.31 37 ASN B O 1
ATOM 1570 N N . PRO B 1 38 ? 0.842 25.562 -0.372 1 93.44 38 PRO B N 1
ATOM 1571 C CA . PRO B 1 38 ? -0.439 26.156 -0.759 1 93.44 38 PRO B CA 1
ATOM 1572 C C . PRO B 1 38 ? -0.966 25.609 -2.084 1 93.44 38 PRO B C 1
ATOM 1574 O O . PRO B 1 38 ? -2.154 25.75 -2.387 1 93.44 38 PRO B O 1
ATOM 1577 N N . GLU B 1 39 ? -0.099 25.016 -2.898 1 94.25 39 GLU B N 1
ATOM 1578 C CA . GLU B 1 39 ? -0.526 24.422 -4.164 1 94.25 39 GLU B CA 1
ATOM 1579 C C . GLU B 1 39 ? -1.327 23.156 -3.93 1 94.25 39 GLU B C 1
ATOM 1581 O O . GLU B 1 39 ? -2.209 22.812 -4.719 1 94.25 39 GLU B O 1
ATOM 1586 N N . PHE B 1 40 ? -1.032 22.531 -2.842 1 95.12 40 PHE B N 1
ATOM 1587 C CA . PHE B 1 40 ? -1.708 21.281 -2.506 1 95.12 40 PHE B CA 1
ATOM 1588 C C . PHE B 1 40 ? -2.855 21.531 -1.534 1 95.12 40 PHE B C 1
ATOM 1590 O O . PHE B 1 40 ? -4.008 21.203 -1.829 1 95.12 40 PHE B O 1
ATOM 1597 N N . VAL B 1 41 ? -2.598 22.172 -0.449 1 97 41 VAL B N 1
ATOM 1598 C CA . VAL B 1 41 ? -3.613 22.438 0.563 1 97 41 VAL B CA 1
ATOM 1599 C C . VAL B 1 41 ? -3.91 23.938 0.62 1 97 41 VAL B C 1
ATOM 1601 O O . VAL B 1 41 ? -3.014 24.75 0.878 1 97 41 VAL B O 1
ATOM 1604 N N . GLN B 1 42 ? -5.152 24.266 0.464 1 96.69 42 GLN B N 1
ATOM 1605 C CA . GLN B 1 42 ? -5.547 25.672 0.462 1 96.69 42 GLN B CA 1
ATOM 1606 C C . GLN B 1 42 ? -6.16 26.062 1.801 1 96.69 42 GLN B C 1
ATOM 1608 O O . GLN B 1 42 ? -6.074 27.219 2.209 1 96.69 42 GLN B O 1
ATOM 1613 N N . ALA B 1 43 ? -6.828 25.125 2.387 1 94.94 43 ALA B N 1
ATOM 1614 C CA . ALA B 1 43 ? -7.449 25.438 3.672 1 94.94 43 ALA B CA 1
ATOM 1615 C C . ALA B 1 43 ? -7.629 24.172 4.516 1 94.94 43 ALA B C 1
ATOM 1617 O O . ALA B 1 43 ? -7.797 23.078 3.982 1 94.94 43 ALA B O 1
ATOM 1618 N N . CYS B 1 44 ? -7.578 24.312 5.762 1 95.25 44 CYS B N 1
ATOM 1619 C CA . CYS B 1 44 ? -7.887 23.328 6.789 1 95.25 44 CYS B CA 1
ATOM 1620 C C . CYS B 1 44 ? -8.641 23.969 7.949 1 95.25 44 CYS B C 1
ATOM 1622 O O . CYS B 1 44 ? -8.109 24.844 8.633 1 95.25 44 CYS B O 1
ATOM 1624 N N . GLU B 1 45 ? -9.898 23.484 8.133 1 94.62 45 GLU B N 1
ATOM 1625 C CA . GLU B 1 45 ? -10.742 24.094 9.148 1 94.62 45 GLU B CA 1
ATOM 1626 C C . GLU B 1 45 ? -11.391 23.047 10.047 1 94.62 45 GLU B C 1
ATOM 1628 O O . GLU B 1 45 ? -11.766 21.969 9.57 1 94.62 45 GLU B O 1
ATOM 1633 N N . VAL B 1 46 ? -11.586 23.422 11.273 1 94.56 46 VAL B N 1
ATOM 1634 C CA . VAL B 1 46 ? -12.352 22.578 12.18 1 94.56 46 VAL B CA 1
ATOM 1635 C C . VAL B 1 46 ? -13.852 22.797 11.953 1 94.56 46 VAL B C 1
ATOM 1637 O O . VAL B 1 46 ? -14.328 23.938 11.969 1 94.56 46 VAL B O 1
ATOM 1640 N N . HIS B 1 47 ? -14.492 21.734 11.68 1 95.31 47 HIS B N 1
ATOM 1641 C CA . HIS B 1 47 ? -15.945 21.812 11.523 1 95.31 47 HIS B CA 1
ATOM 1642 C C . HIS B 1 47 ? -16.656 21.5 12.836 1 95.31 47 HIS B C 1
ATOM 1644 O O . HIS B 1 47 ? -17.688 22.094 13.133 1 95.31 47 HIS B O 1
ATOM 1650 N N . GLU B 1 48 ? -16.203 20.578 13.586 1 95.56 48 GLU B N 1
ATOM 1651 C CA . GLU B 1 48 ? -16.688 20.203 14.906 1 95.56 48 GLU B CA 1
ATOM 1652 C C . GLU B 1 48 ? -15.547 19.812 15.828 1 95.56 48 GLU B C 1
ATOM 1654 O O . GLU B 1 48 ? -14.656 19.047 15.438 1 95.56 48 GLU B O 1
ATOM 1659 N N . GLY B 1 49 ? -15.539 20.391 17.078 1 95.69 49 GLY B N 1
ATOM 1660 C CA . GLY B 1 49 ? -14.469 20.078 18.031 1 95.69 49 GLY B CA 1
ATOM 1661 C C . GLY B 1 49 ? -13.312 21.062 17.938 1 95.69 49 GLY B C 1
ATOM 1662 O O . GLY B 1 49 ? -13.516 22.266 17.781 1 95.69 49 GLY B O 1
ATOM 1663 N N . SER B 1 50 ? -12.102 20.5 18.312 1 94.12 50 SER B N 1
ATOM 1664 C CA . SER B 1 50 ? -10.875 21.297 18.281 1 94.12 50 SER B CA 1
ATOM 1665 C C . SER B 1 50 ? -9.719 20.484 17.688 1 94.12 50 SER B C 1
ATOM 1667 O O . SER B 1 50 ? -9.75 19.25 17.688 1 94.12 50 SER B O 1
ATOM 1669 N N . PHE B 1 51 ? -8.82 21.266 17.141 1 91.56 51 PHE B N 1
ATOM 1670 C CA . PHE B 1 51 ? -7.625 20.594 16.656 1 91.56 51 PHE B CA 1
ATOM 1671 C C . PHE B 1 51 ? -6.973 19.781 17.781 1 91.56 51 PHE B C 1
ATOM 1673 O O . PHE B 1 51 ? -6.891 20.25 18.922 1 91.56 51 PHE B O 1
ATOM 1680 N N . GLY B 1 52 ? -6.598 18.578 17.531 1 91.56 52 GLY B N 1
ATOM 1681 C CA . GLY B 1 52 ? -5.855 17.766 18.484 1 91.56 52 GLY B CA 1
ATOM 1682 C C . GLY B 1 52 ? -6.75 16.969 19.406 1 91.56 52 GLY B C 1
ATOM 1683 O O . GLY B 1 52 ? -6.262 16.281 20.312 1 91.56 52 GLY B O 1
ATOM 1684 N N . LYS B 1 53 ? -8 17.031 19.203 1 93.88 53 LYS B N 1
ATOM 1685 C CA . LYS B 1 53 ? -8.922 16.281 20.047 1 93.88 53 LYS B CA 1
ATOM 1686 C C . LYS B 1 53 ? -9.594 15.156 19.281 1 93.88 53 LYS B C 1
ATOM 1688 O O . LYS B 1 53 ? -10.148 15.383 18.203 1 93.88 53 LYS B O 1
ATOM 1693 N N . GLN B 1 54 ? -9.484 13.961 19.906 1 95.69 54 GLN B N 1
ATOM 1694 C CA . GLN B 1 54 ? -10.141 12.797 19.297 1 95.69 54 GLN B CA 1
ATOM 1695 C C . GLN B 1 54 ? -11.633 13.047 19.109 1 95.69 54 GLN B C 1
ATOM 1697 O O . GLN B 1 54 ? -12.297 13.578 20 1 95.69 54 GLN B O 1
ATOM 1702 N N . GLY B 1 55 ? -12.133 12.656 17.984 1 96.88 55 GLY B N 1
ATOM 1703 C CA . GLY B 1 55 ? -13.539 12.836 17.688 1 96.88 55 GLY B CA 1
ATOM 1704 C C . GLY B 1 55 ? -13.828 14.117 16.922 1 96.88 55 GLY B C 1
ATOM 1705 O O . GLY B 1 55 ? -14.922 14.297 16.391 1 96.88 55 GLY B O 1
ATOM 1706 N N . SER B 1 56 ? -12.836 15.102 16.828 1 96.75 56 SER B N 1
ATOM 1707 C CA . SER B 1 56 ? -13.016 16.344 16.094 1 96.75 56 SER B CA 1
ATOM 1708 C C . SER B 1 56 ? -13.133 16.094 14.602 1 96.75 56 SER B C 1
ATOM 1710 O O . SER B 1 56 ? -12.57 15.117 14.086 1 96.75 56 SER B O 1
ATOM 1712 N N . LYS B 1 57 ? -13.922 16.875 13.961 1 97.75 57 LYS B N 1
ATOM 1713 C CA . LYS B 1 57 ? -14.078 16.828 12.508 1 97.75 57 LYS B CA 1
ATOM 1714 C C . LYS B 1 57 ? -13.383 18 11.836 1 97.75 57 LYS B C 1
ATOM 1716 O O . LYS B 1 57 ? -13.586 19.156 12.211 1 97.75 57 LYS B O 1
ATOM 1721 N N . ILE B 1 58 ? -12.523 17.672 10.906 1 96.38 58 ILE B N 1
ATOM 1722 C CA . ILE B 1 58 ? -11.734 18.672 10.188 1 96.38 58 ILE B CA 1
ATOM 1723 C C . ILE B 1 58 ? -12.047 18.594 8.695 1 96.38 58 ILE B C 1
ATOM 1725 O O . ILE B 1 58 ? -12.266 17.516 8.148 1 96.38 58 ILE B O 1
ATOM 1729 N N . CYS B 1 59 ? -12.062 19.781 8.047 1 97.38 59 CYS B N 1
ATOM 1730 C CA . CYS B 1 59 ? -12.336 19.859 6.621 1 97.38 59 CYS B CA 1
ATOM 1731 C C . CYS B 1 59 ? -11.125 20.406 5.867 1 97.38 59 CYS B C 1
ATOM 1733 O O . CYS B 1 59 ? -10.562 21.438 6.238 1 97.38 59 CYS B O 1
ATOM 1735 N N . TRP B 1 60 ? -10.719 19.719 4.844 1 97.06 60 TRP B N 1
ATOM 1736 C CA . TRP B 1 60 ? -9.594 20.109 4 1 97.06 60 TRP B CA 1
ATOM 1737 C C . TRP B 1 60 ? -10.078 20.562 2.627 1 97.06 60 TRP B C 1
ATOM 1739 O O . TRP B 1 60 ? -10.938 19.922 2.02 1 97.06 60 TRP B O 1
ATOM 1749 N N . ARG B 1 61 ? -9.578 21.625 2.195 1 97.88 61 ARG B N 1
ATOM 1750 C CA . ARG B 1 61 ? -9.625 22.016 0.79 1 97.88 61 ARG B CA 1
ATOM 1751 C C . ARG B 1 61 ? -8.25 21.859 0.136 1 97.88 61 ARG B C 1
ATOM 1753 O O . ARG B 1 61 ? -7.273 22.453 0.586 1 97.88 61 ARG B O 1
ATOM 1760 N N . TYR B 1 62 ? -8.234 21.047 -0.881 1 97.88 62 TYR B N 1
ATOM 1761 C CA . TYR B 1 62 ? -6.934 20.75 -1.467 1 97.88 62 TYR B CA 1
ATOM 1762 C C . TYR B 1 62 ? -7.047 20.547 -2.973 1 97.88 62 TYR B C 1
ATOM 1764 O O . TYR B 1 62 ? -8.156 20.406 -3.504 1 97.88 62 TYR B O 1
ATOM 1772 N N . THR B 1 63 ? -5.895 20.625 -3.641 1 98 63 THR B N 1
ATOM 1773 C CA . THR B 1 63 ? -5.832 20.438 -5.086 1 98 63 THR B CA 1
ATOM 1774 C C . THR B 1 63 ? -4.953 19.25 -5.441 1 98 63 THR B C 1
ATOM 1776 O O . THR B 1 63 ? -3.844 19.109 -4.922 1 98 63 THR B O 1
ATOM 1779 N N . LEU B 1 64 ? -5.504 18.344 -6.191 1 95.44 64 LEU B N 1
ATOM 1780 C CA . LEU B 1 64 ? -4.754 17.219 -6.738 1 95.44 64 LEU B CA 1
ATOM 1781 C C . LEU B 1 64 ? -4.949 17.125 -8.25 1 95.44 64 LEU B C 1
ATOM 1783 O O . LEU B 1 64 ? -6.082 17.172 -8.734 1 95.44 64 LEU B O 1
ATOM 1787 N N . ASP B 1 65 ? -3.842 17.047 -8.93 1 93.06 65 ASP B N 1
ATOM 1788 C CA . ASP B 1 65 ? -3.883 16.906 -10.383 1 93.06 65 ASP B CA 1
ATOM 1789 C C . ASP B 1 65 ? -4.734 18 -11.008 1 93.06 65 ASP B C 1
ATOM 1791 O O . ASP B 1 65 ? -5.586 17.734 -11.859 1 93.06 65 ASP B O 1
ATOM 1795 N N . GLY B 1 66 ? -4.645 19.141 -10.508 1 95.06 66 GLY B N 1
ATOM 1796 C CA . GLY B 1 66 ? -5.285 20.328 -11.062 1 95.06 66 GLY B CA 1
ATOM 1797 C C . GLY B 1 66 ? -6.746 20.453 -10.672 1 95.06 66 GLY B C 1
ATOM 1798 O O . GLY B 1 66 ? -7.434 21.375 -11.109 1 95.06 66 GLY B O 1
ATOM 1799 N N . LYS B 1 67 ? -7.246 19.609 -9.875 1 97.31 67 LYS B N 1
ATOM 1800 C CA . LYS B 1 67 ? -8.648 19.641 -9.461 1 97.31 67 LYS B CA 1
ATOM 1801 C C . LYS B 1 67 ? -8.773 20.047 -7.996 1 97.31 67 LYS B C 1
ATOM 1803 O O . LYS B 1 67 ? -8.094 19.5 -7.129 1 97.31 67 LYS B O 1
ATOM 1808 N N . ALA B 1 68 ? -9.648 20.984 -7.754 1 98 68 ALA B N 1
ATOM 1809 C CA . ALA B 1 68 ? -9.992 21.375 -6.387 1 98 68 ALA B CA 1
ATOM 1810 C C . ALA B 1 68 ? -10.875 20.312 -5.727 1 98 68 ALA B C 1
ATOM 1812 O O . ALA B 1 68 ? -11.891 19.906 -6.301 1 98 68 ALA B O 1
ATOM 1813 N N . LEU B 1 69 ? -10.531 19.875 -4.543 1 98.25 69 LEU B N 1
ATOM 1814 C CA . LEU B 1 69 ? -11.203 18.797 -3.842 1 98.25 69 LEU B CA 1
ATOM 1815 C C . LEU B 1 69 ? -11.469 19.172 -2.387 1 98.25 69 LEU B C 1
ATOM 1817 O O . LEU B 1 69 ? -10.828 20.078 -1.852 1 98.25 69 LEU B O 1
ATOM 1821 N N . ILE B 1 70 ? -12.438 18.469 -1.867 1 98.19 70 ILE B N 1
ATOM 1822 C CA . ILE B 1 70 ? -12.742 18.641 -0.452 1 98.19 70 ILE B CA 1
ATOM 1823 C C . ILE B 1 70 ? -12.742 17.281 0.245 1 98.19 70 ILE B C 1
ATOM 1825 O O . ILE B 1 70 ? -13.141 16.266 -0.347 1 98.19 70 ILE B O 1
ATOM 1829 N N . ALA B 1 71 ? -12.234 17.25 1.452 1 97.88 71 ALA B N 1
ATOM 1830 C CA . ALA B 1 71 ? -12.32 16.078 2.316 1 97.88 71 ALA B CA 1
ATOM 1831 C C . ALA B 1 71 ? -12.648 16.469 3.752 1 97.88 71 ALA B C 1
ATOM 1833 O O . ALA B 1 71 ? -12.031 17.391 4.309 1 97.88 71 ALA B O 1
ATOM 1834 N N . LYS B 1 72 ? -13.664 15.828 4.293 1 98 72 LYS B N 1
ATOM 1835 C CA . LYS B 1 72 ? -13.977 15.953 5.715 1 98 72 LYS B CA 1
ATOM 1836 C C . LYS B 1 72 ? -13.617 14.672 6.473 1 98 72 LYS B C 1
ATOM 1838 O O . LYS B 1 72 ? -14.016 13.578 6.074 1 98 72 LYS B O 1
ATOM 1843 N N . GLU B 1 73 ? -12.844 14.891 7.508 1 97.81 73 GLU B N 1
ATOM 1844 C CA . GLU B 1 73 ? -12.359 13.727 8.242 1 97.81 73 GLU B CA 1
ATOM 1845 C C . GLU B 1 73 ? -12.688 13.836 9.734 1 97.81 73 GLU B C 1
ATOM 1847 O O . GLU B 1 73 ? -12.875 14.945 10.25 1 97.81 73 GLU B O 1
ATOM 1852 N N . ILE B 1 74 ? -12.844 12.742 10.375 1 98.06 74 ILE B N 1
ATOM 1853 C CA . ILE B 1 74 ? -12.953 12.68 11.828 1 98.06 74 ILE B CA 1
ATOM 1854 C C . ILE B 1 74 ? -11.664 12.094 12.414 1 98.06 74 ILE B C 1
ATOM 1856 O O . ILE B 1 74 ? -11.117 11.125 11.883 1 98.06 74 ILE B O 1
ATOM 1860 N N . LEU B 1 75 ? -11.109 12.773 13.406 1 96.81 75 LEU B N 1
ATOM 1861 C CA . LEU B 1 75 ? -9.969 12.234 14.141 1 96.81 75 LEU B CA 1
ATOM 1862 C C . LEU B 1 75 ? -10.398 11.062 15.023 1 96.81 75 LEU B C 1
ATOM 1864 O O . LEU B 1 75 ? -10.938 11.266 16.109 1 96.81 75 LEU B O 1
ATOM 1868 N N . GLU B 1 76 ? -10.062 9.922 14.547 1 96.88 76 GLU B N 1
ATOM 1869 C CA . GLU B 1 76 ? -10.594 8.719 15.18 1 96.88 76 GLU B CA 1
ATOM 1870 C C . GLU B 1 76 ? -9.68 8.25 16.312 1 96.88 76 GLU B C 1
ATOM 1872 O O . GLU B 1 76 ? -10.148 7.688 17.297 1 96.88 76 GLU B O 1
ATOM 1877 N N . LEU B 1 77 ? -8.445 8.375 16.172 1 96.81 77 LEU B N 1
ATOM 1878 C CA . LEU B 1 77 ? -7.492 7.809 17.109 1 96.81 77 LEU B CA 1
ATOM 1879 C C . LEU B 1 77 ? -6.266 8.703 17.266 1 96.81 77 LEU B C 1
ATOM 1881 O O . LEU B 1 77 ? -5.75 9.219 16.266 1 96.81 77 LEU B O 1
ATOM 1885 N N . ILE B 1 78 ? -5.93 8.977 18.453 1 95.69 78 ILE B N 1
ATOM 1886 C CA . ILE B 1 78 ? -4.645 9.57 18.797 1 95.69 78 ILE B CA 1
ATOM 1887 C C . ILE B 1 78 ? -3.838 8.609 19.656 1 95.69 78 ILE B C 1
ATOM 1889 O O . ILE B 1 78 ? -4.277 8.227 20.75 1 95.69 78 ILE B O 1
ATOM 1893 N N . ASP B 1 79 ? -2.75 8.156 19.219 1 96.38 79 ASP B N 1
ATOM 1894 C CA . ASP B 1 79 ? -1.792 7.34 19.969 1 96.38 79 ASP B CA 1
ATOM 1895 C C . ASP B 1 79 ? -0.517 8.125 20.266 1 96.38 79 ASP B C 1
ATOM 1897 O O . ASP B 1 79 ? 0.443 8.078 19.5 1 96.38 79 ASP B O 1
ATOM 1901 N N . GLU B 1 80 ? -0.506 8.844 21.328 1 91.62 80 GLU B N 1
ATOM 1902 C CA . GLU B 1 80 ? 0.609 9.719 21.672 1 91.62 80 GLU B CA 1
ATOM 1903 C C . GLU B 1 80 ? 1.887 8.914 21.906 1 91.62 80 GLU B C 1
ATOM 1905 O O . GLU B 1 80 ? 2.982 9.367 21.562 1 91.62 80 GLU B O 1
ATOM 1910 N N . GLU B 1 81 ? 1.735 7.766 22.516 1 93.25 81 GLU B N 1
ATOM 1911 C CA . GLU B 1 81 ? 2.895 6.934 22.828 1 93.25 81 GLU B CA 1
ATOM 1912 C C . GLU B 1 81 ? 3.658 6.562 21.562 1 93.25 81 GLU B C 1
ATOM 1914 O O . GLU B 1 81 ? 4.891 6.539 21.547 1 93.25 81 GLU B O 1
ATOM 1919 N N . ASN B 1 82 ? 2.949 6.336 20.453 1 94.75 82 ASN B N 1
ATOM 1920 C CA . ASN B 1 82 ? 3.572 5.926 19.203 1 94.75 82 ASN B CA 1
ATOM 1921 C C . ASN B 1 82 ? 3.586 7.062 18.188 1 94.75 82 ASN B C 1
ATOM 1923 O O . ASN B 1 82 ? 3.924 6.855 17.016 1 94.75 82 ASN B O 1
ATOM 1927 N N . LYS B 1 83 ? 3.168 8.266 18.625 1 95.38 83 LYS B N 1
ATOM 1928 C CA . LYS B 1 83 ? 3.088 9.453 17.781 1 95.38 83 LYS B CA 1
ATOM 1929 C C . LYS B 1 83 ? 2.35 9.156 16.484 1 95.38 83 LYS B C 1
ATOM 1931 O O . LYS B 1 83 ? 2.863 9.43 15.398 1 95.38 83 LYS B O 1
ATOM 1936 N N . MET B 1 84 ? 1.186 8.641 16.656 1 96.69 84 MET B N 1
ATOM 1937 C CA . MET B 1 84 ? 0.345 8.195 15.547 1 96.69 84 MET B CA 1
ATOM 1938 C C . MET B 1 84 ? -1.053 8.797 15.648 1 96.69 84 MET B C 1
ATOM 1940 O O . MET B 1 84 ? -1.604 8.914 16.75 1 96.69 84 MET B O 1
ATOM 1944 N N . ILE B 1 85 ? -1.584 9.234 14.516 1 96.62 85 ILE B N 1
ATOM 1945 C CA . ILE B 1 85 ? -2.975 9.672 14.461 1 96.62 85 ILE B CA 1
ATOM 1946 C C . ILE B 1 85 ? -3.678 9 13.281 1 96.62 85 ILE B C 1
ATOM 1948 O O . ILE B 1 85 ? -3.045 8.68 12.273 1 96.62 85 ILE B O 1
ATOM 1952 N N . ARG B 1 86 ? -4.941 8.781 13.438 1 97.69 86 ARG B N 1
ATOM 1953 C CA . ARG B 1 86 ? -5.758 8.125 12.422 1 97.69 86 ARG B CA 1
ATOM 1954 C C . ARG B 1 86 ? -7.012 8.938 12.117 1 97.69 86 ARG B C 1
ATOM 1956 O O . ARG B 1 86 ? -7.746 9.312 13.031 1 97.69 86 ARG B O 1
ATOM 1963 N N . PHE B 1 87 ? -7.223 9.211 10.875 1 97.75 87 PHE B N 1
ATOM 1964 C CA . PHE B 1 87 ? -8.406 9.922 10.398 1 97.75 87 PHE B CA 1
ATOM 1965 C C . PHE B 1 87 ? -9.281 9.008 9.555 1 97.75 87 PHE B C 1
ATOM 1967 O O . PHE B 1 87 ? -8.781 8.219 8.758 1 97.75 87 PHE B O 1
ATOM 1974 N N . ASN B 1 88 ? -10.516 9.109 9.766 1 98.56 88 ASN B N 1
ATOM 1975 C CA . ASN B 1 88 ? -11.508 8.523 8.883 1 98.56 88 ASN B CA 1
ATOM 1976 C C . ASN B 1 88 ? -12.203 9.578 8.031 1 98.56 88 ASN B C 1
ATOM 1978 O O . ASN B 1 88 ? -12.727 10.562 8.562 1 98.56 88 ASN B O 1
ATOM 1982 N N . VAL B 1 89 ? -12.141 9.406 6.734 1 98.62 89 VAL B N 1
ATOM 1983 C CA . VAL B 1 89 ? -12.836 10.336 5.855 1 98.62 89 VAL B CA 1
ATOM 1984 C C . VAL B 1 89 ? -14.336 10.062 5.902 1 98.62 89 VAL B C 1
ATOM 1986 O O . VAL B 1 89 ? -14.781 8.93 5.676 1 98.62 89 VAL B O 1
ATOM 1989 N N . ILE B 1 90 ? -15.086 11.086 6.117 1 98.5 90 ILE B N 1
ATOM 1990 C CA . ILE B 1 90 ? -16.5 10.844 6.336 1 98.5 90 ILE B CA 1
ATOM 1991 C C . ILE B 1 90 ? -17.328 11.547 5.258 1 98.5 90 ILE B C 1
ATOM 1993 O O . ILE B 1 90 ? -18.5 11.242 5.059 1 98.5 90 ILE B O 1
ATOM 1997 N N . GLU B 1 91 ? -16.797 12.539 4.582 1 98.19 91 GLU B N 1
ATOM 1998 C CA . GLU B 1 91 ? -17.438 13.25 3.479 1 98.19 91 GLU B CA 1
ATOM 1999 C C . GLU B 1 91 ? -16.406 13.766 2.479 1 98.19 91 GLU B C 1
ATOM 2001 O O . GLU B 1 91 ? -15.227 13.922 2.816 1 98.19 91 GLU B O 1
ATOM 2006 N N . GLY B 1 92 ? -16.938 14.031 1.17 1 98.31 92 GLY B N 1
ATOM 2007 C CA . GLY B 1 92 ? -16.078 14.695 0.196 1 98.31 92 GLY B CA 1
ATOM 2008 C C . GLY B 1 92 ? -15.766 13.828 -1.008 1 98.31 92 GLY B C 1
ATOM 2009 O O . GLY B 1 92 ? -16.406 12.797 -1.223 1 98.31 92 GLY B O 1
ATOM 2010 N N . ASP B 1 93 ? -14.766 14.297 -1.746 1 98.31 93 ASP B N 1
ATOM 2011 C CA . ASP B 1 93 ? -14.555 13.797 -3.1 1 98.31 93 ASP B CA 1
ATOM 2012 C C . ASP B 1 93 ? -13.969 12.383 -3.078 1 98.31 93 ASP B C 1
ATOM 2014 O O . ASP B 1 93 ? -14.219 11.586 -3.986 1 98.31 93 ASP B O 1
ATOM 2018 N N . LEU B 1 94 ? -13.203 12.023 -2.064 1 98.12 94 LEU B N 1
ATOM 2019 C CA . LEU B 1 94 ? -12.602 10.695 -1.99 1 98.12 94 LEU B CA 1
ATOM 2020 C C . LEU B 1 94 ? -13.688 9.617 -1.943 1 98.12 94 LEU B C 1
ATOM 2022 O O . LEU B 1 94 ? -13.523 8.547 -2.531 1 98.12 94 LEU B O 1
ATOM 2026 N N . LEU B 1 95 ? -14.805 9.906 -1.355 1 98.31 95 LEU B N 1
ATOM 2027 C CA . LEU B 1 95 ? -15.844 8.906 -1.142 1 98.31 95 LEU B CA 1
ATOM 2028 C C . LEU B 1 95 ? -16.688 8.727 -2.393 1 98.31 95 LEU B C 1
ATOM 2030 O O . LEU B 1 95 ? -17.562 7.855 -2.438 1 98.31 95 LEU B O 1
ATOM 2034 N N . LYS B 1 96 ? -16.453 9.484 -3.402 1 97.69 96 LYS B N 1
ATOM 2035 C CA . LYS B 1 96 ? -17.047 9.234 -4.711 1 97.69 96 LYS B CA 1
ATOM 2036 C C . LYS B 1 96 ? -16.391 8.039 -5.395 1 97.69 96 LYS B C 1
ATOM 2038 O O . LYS B 1 96 ? -16.984 7.414 -6.273 1 97.69 96 LYS B O 1
ATOM 2043 N N . ASP B 1 97 ? -15.133 7.816 -4.961 1 97.5 97 ASP B N 1
ATOM 2044 C CA . ASP B 1 97 ? -14.352 6.766 -5.613 1 97.5 97 ASP B CA 1
ATOM 2045 C C . ASP B 1 97 ? -14.133 5.586 -4.668 1 97.5 97 ASP B C 1
ATOM 2047 O O . ASP B 1 97 ? -13.883 4.465 -5.117 1 97.5 97 ASP B O 1
ATOM 2051 N N . TYR B 1 98 ? -14.25 5.789 -3.404 1 98.38 98 TYR B N 1
ATOM 2052 C CA . TYR B 1 98 ? -13.922 4.762 -2.424 1 98.38 98 TYR B CA 1
ATOM 2053 C C . TYR B 1 98 ? -15.047 4.582 -1.414 1 98.38 98 TYR B C 1
ATOM 2055 O O . TYR B 1 98 ? -15.664 5.562 -0.983 1 98.38 98 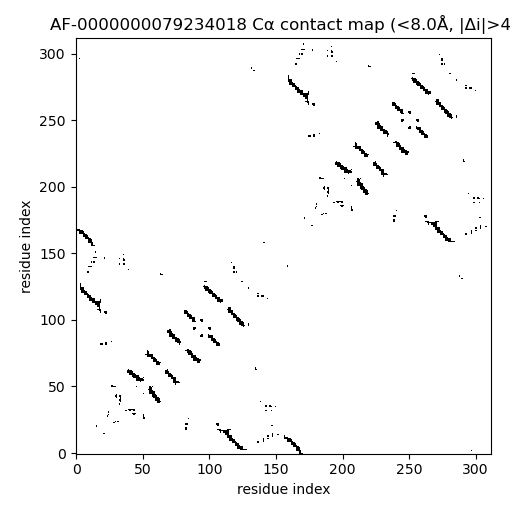TYR B O 1
ATOM 2063 N N . LYS B 1 99 ? -15.328 3.344 -1.035 1 98 99 LYS B N 1
ATOM 2064 C CA . LYS B 1 99 ? -16.359 3.027 -0.054 1 98 99 LYS B CA 1
ATOM 2065 C C . LYS B 1 99 ? -16.016 3.59 1.319 1 98 99 LYS B C 1
ATOM 2067 O O . LYS B 1 99 ? -16.875 4.082 2.039 1 98 99 LYS B O 1
ATOM 2072 N N . TYR B 1 100 ? -14.789 3.42 1.636 1 98.5 100 TYR B N 1
ATOM 2073 C CA . TYR B 1 100 ? -14.211 4.07 2.807 1 98.5 100 TYR B CA 1
ATOM 2074 C C . TYR B 1 100 ? -12.766 4.48 2.545 1 98.5 100 TYR B C 1
ATOM 2076 O O . TYR B 1 100 ? -12.133 3.971 1.623 1 98.5 100 TYR B O 1
ATOM 2084 N N . PHE B 1 101 ? -12.328 5.344 3.357 1 98.75 101 PHE B N 1
ATOM 2085 C CA . PHE B 1 101 ? -10.977 5.863 3.221 1 98.75 101 PHE B CA 1
ATOM 2086 C C . PHE B 1 101 ? -10.422 6.301 4.57 1 98.75 101 PHE B C 1
ATOM 2088 O O . PHE B 1 101 ? -10.984 7.188 5.219 1 98.75 101 PHE B O 1
ATOM 2095 N N . VAL B 1 102 ? -9.312 5.676 4.992 1 98.81 102 VAL B N 1
ATOM 2096 C CA . VAL B 1 102 ? -8.68 5.949 6.277 1 98.81 102 VAL B CA 1
ATOM 2097 C C . VAL B 1 102 ? -7.234 6.398 6.055 1 98.81 102 VAL B C 1
ATOM 2099 O O . VAL B 1 102 ? -6.5 5.781 5.281 1 98.81 102 VAL B O 1
ATOM 2102 N N . ILE B 1 103 ? -6.875 7.441 6.688 1 98.5 103 ILE B N 1
ATOM 2103 C CA . ILE B 1 103 ? -5.523 7.984 6.59 1 98.5 103 ILE B CA 1
ATOM 2104 C C . ILE B 1 103 ? -4.844 7.926 7.953 1 98.5 103 ILE B C 1
ATOM 2106 O O . ILE B 1 103 ? -5.359 8.469 8.938 1 98.5 103 ILE B O 1
ATOM 2110 N N . THR B 1 104 ? -3.775 7.238 8.023 1 98.44 104 THR B N 1
ATOM 2111 C CA . THR B 1 104 ? -2.982 7.172 9.242 1 98.44 104 THR B CA 1
ATOM 2112 C C . THR B 1 104 ? -1.604 7.789 9.031 1 98.44 104 THR B C 1
ATOM 2114 O O . THR B 1 104 ? -0.971 7.562 7.996 1 98.44 104 THR B O 1
ATOM 2117 N N . TYR B 1 105 ? -1.249 8.547 9.953 1 95.81 105 TYR B N 1
ATOM 2118 C CA . TYR B 1 105 ? 0.084 9.133 10.023 1 95.81 105 TYR B CA 1
ATOM 2119 C C . TYR B 1 105 ? 0.809 8.68 11.289 1 95.81 105 TYR B C 1
ATOM 2121 O O . TYR B 1 105 ? 0.199 8.562 12.352 1 95.81 105 TYR B O 1
ATOM 2129 N N . GLN B 1 106 ? 2.139 8.406 11.141 1 97.44 106 GLN B N 1
ATOM 2130 C CA . GLN B 1 106 ? 2.953 8.031 12.289 1 97.44 106 GLN B CA 1
ATOM 2131 C C . GLN B 1 106 ? 4.375 8.578 12.156 1 97.44 106 GLN B C 1
A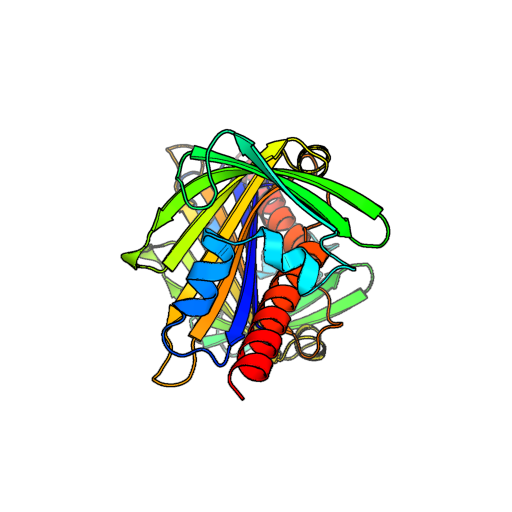TOM 2133 O O . GLN B 1 106 ? 4.961 8.539 11.07 1 97.44 106 GLN B O 1
ATOM 2138 N N . VAL B 1 107 ? 4.859 9.078 13.234 1 95.94 107 VAL B N 1
ATOM 2139 C CA . VAL B 1 107 ? 6.27 9.453 13.289 1 95.94 107 VAL B CA 1
ATOM 2140 C C . VAL B 1 107 ? 7.027 8.469 14.18 1 95.94 107 VAL B C 1
ATOM 2142 O O . VAL B 1 107 ? 6.641 8.234 15.328 1 95.94 107 VAL B O 1
ATOM 2145 N N . ILE B 1 108 ? 8.062 7.887 13.633 1 96.19 108 ILE B N 1
ATOM 2146 C CA . ILE B 1 108 ? 8.875 6.891 14.328 1 96.19 108 ILE B CA 1
ATOM 2147 C C . ILE B 1 108 ? 10.297 7.414 14.516 1 96.19 108 ILE B C 1
ATOM 2149 O O . ILE B 1 108 ? 11.031 7.59 13.539 1 96.19 108 ILE B O 1
ATOM 2153 N N . PRO B 1 109 ? 10.672 7.645 15.766 1 93.81 109 PRO B N 1
ATOM 2154 C CA . PRO B 1 109 ? 12.062 8.062 15.969 1 93.81 109 PRO B CA 1
ATOM 2155 C C . PRO B 1 109 ? 13.062 7.016 15.484 1 93.81 109 PRO B C 1
ATOM 2157 O O . PRO B 1 109 ? 12.875 5.816 15.727 1 93.81 109 PRO B O 1
ATOM 2160 N N . LYS B 1 110 ? 14.047 7.418 14.727 1 91.75 110 LYS B N 1
ATOM 2161 C CA . LYS B 1 110 ? 15.07 6.5 14.227 1 91.75 110 LYS B CA 1
ATOM 2162 C C . LYS B 1 110 ? 16.344 6.602 15.055 1 91.75 110 LYS B C 1
ATOM 2164 O O . LYS B 1 110 ? 16.891 5.59 15.492 1 91.75 110 LYS B O 1
ATOM 2169 N N . ASP B 1 111 ? 16.969 7.703 15.18 1 87.94 111 ASP B N 1
ATOM 2170 C CA . ASP B 1 111 ? 18.141 7.973 15.992 1 87.94 111 ASP B CA 1
ATOM 2171 C C . ASP B 1 111 ? 18.094 9.375 16.594 1 87.94 111 ASP B C 1
ATOM 2173 O O . ASP B 1 111 ? 17.016 9.969 16.719 1 87.94 111 ASP B O 1
ATOM 2177 N N . GLU B 1 112 ? 19.281 9.906 17 1 87.06 112 GLU B N 1
ATOM 2178 C CA . GLU B 1 112 ? 19.328 11.172 17.719 1 87.06 112 GLU B CA 1
ATOM 2179 C C . GLU B 1 112 ? 19.062 12.359 16.797 1 87.06 112 GLU B C 1
ATOM 2181 O O . GLU B 1 112 ? 18.797 13.469 17.266 1 87.06 112 GLU B O 1
ATOM 2186 N N . GLU B 1 113 ? 19.016 12.055 15.477 1 89.56 113 GLU B N 1
ATOM 2187 C CA . GLU B 1 113 ? 18.984 13.203 14.57 1 89.56 113 GLU B CA 1
ATOM 2188 C C . GLU B 1 113 ? 17.828 13.094 13.586 1 89.56 113 GLU B C 1
ATOM 2190 O O . GLU B 1 113 ? 17.453 14.078 12.945 1 89.56 113 GLU B O 1
ATOM 2195 N N . LYS B 1 114 ? 17.266 11.82 13.531 1 92.62 114 LYS B N 1
ATOM 2196 C CA . LYS B 1 114 ? 16.328 11.609 12.438 1 92.62 114 LYS B CA 1
ATOM 2197 C C . LYS B 1 114 ? 15.078 10.867 12.93 1 92.62 114 LYS B C 1
ATOM 2199 O O . LYS B 1 114 ? 15.109 10.211 13.969 1 92.62 114 LYS B O 1
ATOM 2204 N N . SER B 1 115 ? 13.984 11.086 12.25 1 95.12 115 SER B N 1
ATOM 2205 C CA . SER B 1 115 ? 12.734 10.352 12.422 1 95.12 115 SER B CA 1
ATOM 2206 C C . SER B 1 115 ? 12.172 9.898 11.078 1 95.12 115 SER B C 1
ATOM 2208 O O . SER B 1 115 ? 12.578 10.398 10.031 1 95.12 115 SER B O 1
ATOM 2210 N N . LEU B 1 116 ? 11.352 8.883 11.18 1 96.19 116 LEU B N 1
ATOM 2211 C CA . LEU B 1 116 ? 10.633 8.383 10.008 1 96.19 116 LEU B CA 1
ATOM 2212 C C . LEU B 1 116 ? 9.164 8.781 10.062 1 96.19 116 LEU B C 1
ATOM 2214 O O . LEU B 1 116 ? 8.484 8.547 11.062 1 96.19 116 LEU B O 1
ATOM 2218 N N . VAL B 1 117 ? 8.766 9.492 9.008 1 96.38 117 VAL B N 1
ATOM 2219 C CA . VAL B 1 117 ? 7.34 9.766 8.852 1 96.38 117 VAL B CA 1
ATOM 2220 C C . VAL B 1 117 ? 6.703 8.711 7.945 1 96.38 117 VAL B C 1
ATOM 2222 O O . VAL B 1 117 ? 7.133 8.531 6.805 1 96.38 117 VAL B O 1
ATOM 2225 N N . LYS B 1 118 ? 5.73 8.062 8.43 1 97.69 118 LYS B N 1
ATOM 2226 C CA . LYS B 1 118 ? 5.016 7.02 7.691 1 97.69 118 LYS B CA 1
ATOM 2227 C C . LYS B 1 118 ? 3.557 7.41 7.469 1 97.69 118 LYS B C 1
ATOM 2229 O O . LYS B 1 118 ? 2.867 7.816 8.406 1 97.69 118 LYS B O 1
ATOM 2234 N N . TRP B 1 119 ? 3.141 7.355 6.184 1 98.25 119 TRP B N 1
ATOM 2235 C CA . TRP B 1 119 ? 1.737 7.516 5.816 1 98.25 119 TRP B CA 1
ATOM 2236 C C . TRP B 1 119 ? 1.124 6.176 5.422 1 98.25 119 TRP B C 1
ATOM 2238 O O . TRP B 1 119 ? 1.751 5.383 4.715 1 98.25 119 TRP B O 1
ATOM 2248 N N . ILE B 1 120 ? -0.053 5.922 5.891 1 98.75 120 ILE B N 1
ATOM 2249 C CA . ILE B 1 120 ? -0.799 4.715 5.559 1 98.75 120 ILE B CA 1
ATOM 2250 C C . ILE B 1 120 ? -2.195 5.09 5.062 1 98.75 120 ILE B C 1
ATOM 2252 O O . ILE B 1 120 ? -2.934 5.797 5.75 1 98.75 120 ILE B O 1
ATOM 2256 N N . LEU B 1 121 ? -2.564 4.633 3.873 1 98.88 121 LEU B N 1
ATOM 2257 C CA . LEU B 1 121 ? -3.912 4.766 3.33 1 98.88 121 LEU B CA 1
ATOM 2258 C C . LEU B 1 121 ? -4.605 3.408 3.256 1 98.88 121 LEU B C 1
ATOM 2260 O O . LEU B 1 121 ? -4.082 2.471 2.646 1 98.88 121 LEU B O 1
ATOM 2264 N N . GLU B 1 122 ? -5.68 3.295 3.93 1 98.75 122 GLU B N 1
ATOM 2265 C CA . GLU B 1 122 ? -6.547 2.125 3.826 1 98.75 122 GLU B CA 1
ATOM 2266 C C . GLU B 1 122 ? -7.883 2.48 3.178 1 98.75 122 GLU B C 1
ATOM 2268 O O . GLU B 1 122 ? -8.539 3.439 3.584 1 98.75 122 GLU B O 1
ATOM 2273 N N . TYR B 1 123 ? -8.273 1.723 2.156 1 98.69 123 TYR B N 1
ATOM 2274 C CA . TYR B 1 123 ? -9.453 2.098 1.386 1 98.69 123 TYR B CA 1
ATOM 2275 C C . TYR B 1 123 ? -10.031 0.894 0.651 1 98.69 123 TYR B C 1
ATOM 2277 O O . TYR B 1 123 ? -9.359 -0.134 0.512 1 98.69 123 TYR B O 1
ATOM 2285 N N . GLU B 1 124 ? -11.258 1.062 0.339 1 98.12 124 GLU B N 1
ATOM 2286 C CA . GLU B 1 124 ? -11.938 0.115 -0.538 1 98.12 124 GLU B CA 1
ATOM 2287 C C . GLU B 1 124 ? -12.508 0.813 -1.77 1 98.12 124 GLU B C 1
ATOM 2289 O O . GLU B 1 124 ? -13.312 1.737 -1.648 1 98.12 124 GLU B O 1
ATOM 2294 N N . LYS B 1 125 ? -12.023 0.334 -2.904 1 97.5 125 LYS B N 1
ATOM 2295 C CA . LYS B 1 125 ? -12.5 0.907 -4.16 1 97.5 125 LYS B CA 1
ATOM 2296 C C . LYS B 1 125 ? -13.984 0.616 -4.367 1 97.5 125 LYS B C 1
ATOM 2298 O O . LYS B 1 125 ? -14.461 -0.472 -4.035 1 97.5 125 LYS B O 1
ATOM 2303 N N . LEU B 1 126 ? -14.727 1.608 -4.988 1 97.25 126 LEU B N 1
ATOM 2304 C CA . LEU B 1 126 ? -16.141 1.382 -5.289 1 97.25 126 LEU B CA 1
ATOM 2305 C C . LEU B 1 126 ? -16.297 0.356 -6.402 1 97.25 126 LEU B C 1
ATOM 2307 O O . LEU B 1 126 ? -17.297 -0.369 -6.449 1 97.25 126 LEU B O 1
ATOM 2311 N N . HIS B 1 127 ? -15.367 0.364 -7.348 1 94.75 127 HIS B N 1
ATOM 2312 C CA . HIS B 1 127 ? -15.32 -0.598 -8.445 1 94.75 127 HIS B CA 1
ATOM 2313 C C . HIS B 1 127 ? -13.898 -0.779 -8.961 1 94.75 127 HIS B C 1
ATOM 2315 O O . HIS B 1 127 ? -13.008 0.013 -8.641 1 94.75 127 HIS B O 1
ATOM 2321 N N . PRO B 1 128 ? -13.594 -1.771 -9.773 1 91.06 128 PRO B N 1
ATOM 2322 C CA . PRO B 1 128 ? -12.234 -2.098 -10.195 1 91.06 128 PRO B CA 1
ATOM 2323 C C . PRO B 1 128 ? -11.578 -0.979 -11 1 91.06 128 PRO B C 1
ATOM 2325 O O . PRO B 1 128 ? -10.352 -0.89 -11.055 1 91.06 128 PRO B O 1
ATOM 2328 N N . GLY B 1 129 ? -12.336 -0.164 -11.523 1 92.25 129 GLY B N 1
ATOM 2329 C CA . GLY B 1 129 ? -11.789 0.883 -12.375 1 92.25 129 GLY B CA 1
ATOM 2330 C C . GLY B 1 129 ? -11.297 2.09 -11.594 1 92.25 129 GLY B C 1
ATOM 2331 O O . GLY B 1 129 ? -10.695 2.996 -12.172 1 92.25 129 GLY B O 1
ATOM 2332 N N . VAL B 1 130 ? -11.516 2.152 -10.266 1 95.38 130 VAL B N 1
ATOM 2333 C CA . VAL B 1 130 ? -11.062 3.254 -9.422 1 95.38 130 VAL B CA 1
ATOM 2334 C C . VAL B 1 130 ? -9.547 3.186 -9.25 1 95.38 130 VAL B C 1
ATOM 2336 O O . VAL B 1 130 ? -9.008 2.135 -8.898 1 95.38 130 VAL B O 1
ATOM 2339 N N . PRO B 1 131 ? -8.859 4.258 -9.578 1 94.06 131 PRO B N 1
ATOM 2340 C CA . PRO B 1 131 ? -7.402 4.238 -9.422 1 94.06 131 PRO B CA 1
ATOM 2341 C C . PRO B 1 131 ? -6.969 4.176 -7.961 1 94.06 131 PRO B C 1
ATOM 2343 O O . PRO B 1 131 ? -7.73 4.555 -7.066 1 94.06 131 PRO B O 1
ATOM 2346 N N . GLU B 1 132 ? -5.73 3.574 -7.762 1 96.12 132 GLU B N 1
ATOM 2347 C CA . GLU B 1 132 ? -5.102 3.754 -6.457 1 96.12 132 GLU B CA 1
ATOM 2348 C C . GLU B 1 132 ? -4.812 5.227 -6.18 1 96.12 132 GLU B C 1
ATOM 2350 O O . GLU B 1 132 ? -4.559 5.996 -7.105 1 96.12 132 GLU B O 1
ATOM 2355 N N . PRO B 1 133 ? -4.836 5.625 -4.91 1 97.19 133 PRO B N 1
ATOM 2356 C CA . PRO B 1 133 ? -4.594 7.027 -4.57 1 97.19 133 PRO B CA 1
ATOM 2357 C C . PRO B 1 133 ? -3.105 7.371 -4.52 1 97.19 133 PRO B C 1
ATOM 2359 O O . PRO B 1 133 ? -2.631 7.941 -3.533 1 97.19 133 PRO B O 1
ATOM 2362 N N . THR B 1 134 ? -2.41 7.199 -5.648 1 96 134 THR B N 1
ATOM 2363 C CA . THR B 1 134 ? -0.957 7.316 -5.676 1 96 134 THR B CA 1
ATOM 2364 C C . THR B 1 134 ? -0.531 8.781 -5.668 1 96 134 THR B C 1
ATOM 2366 O O . THR B 1 134 ? 0.471 9.133 -5.043 1 96 134 THR B O 1
ATOM 2369 N N . THR B 1 135 ? -1.272 9.656 -6.332 1 95 135 THR B N 1
ATOM 2370 C CA . THR B 1 135 ? -0.938 11.078 -6.34 1 95 135 THR B CA 1
ATOM 2371 C C . THR B 1 135 ? -1.131 11.688 -4.957 1 95 135 THR B C 1
ATOM 2373 O O . THR B 1 135 ? -0.365 12.562 -4.543 1 95 135 THR B O 1
ATOM 2376 N N . LEU B 1 136 ? -2.178 11.234 -4.297 1 97.19 136 LEU B N 1
ATOM 2377 C CA . LEU B 1 136 ? -2.387 11.688 -2.93 1 97.19 136 LEU B CA 1
ATOM 2378 C C . LEU B 1 136 ? -1.223 11.281 -2.035 1 97.19 136 LEU B C 1
ATOM 2380 O O . LEU B 1 136 ? -0.705 12.094 -1.27 1 97.19 136 LEU B O 1
ATOM 2384 N N . MET B 1 137 ? -0.761 10.07 -2.178 1 97.56 137 MET B N 1
ATOM 2385 C CA . MET B 1 137 ? 0.372 9.586 -1.395 1 97.56 137 MET B CA 1
ATOM 2386 C C . MET B 1 137 ? 1.619 10.414 -1.667 1 97.56 137 MET B C 1
ATOM 2388 O O . MET B 1 137 ? 2.309 10.836 -0.735 1 97.56 137 MET B O 1
ATOM 2392 N N . ASP B 1 138 ? 1.896 10.688 -2.904 1 95.62 138 ASP B N 1
ATOM 2393 C CA . ASP B 1 138 ? 3.055 11.508 -3.254 1 95.62 138 ASP B CA 1
ATOM 2394 C C . ASP B 1 138 ? 2.959 12.891 -2.629 1 95.62 138 ASP B C 1
ATOM 2396 O O . ASP B 1 138 ? 3.959 13.438 -2.154 1 95.62 138 ASP B O 1
ATOM 2400 N N . ALA B 1 139 ? 1.767 13.445 -2.637 1 96 139 ALA B N 1
ATOM 2401 C CA . ALA B 1 139 ? 1.562 14.773 -2.068 1 96 139 ALA B CA 1
ATOM 2402 C C . ALA B 1 139 ? 1.785 14.766 -0.558 1 96 139 ALA B C 1
ATOM 2404 O O . ALA B 1 139 ? 2.398 15.68 -0.009 1 96 139 ALA B O 1
ATOM 2405 N N . LEU B 1 140 ? 1.275 13.719 0.103 1 96.12 140 LEU B N 1
ATOM 2406 C CA . LEU B 1 140 ? 1.428 13.617 1.55 1 96.12 140 LEU B CA 1
ATOM 2407 C C . LEU B 1 140 ? 2.898 13.492 1.935 1 96.12 140 LEU B C 1
ATOM 2409 O O . LEU B 1 140 ? 3.357 14.148 2.869 1 96.12 140 LEU B O 1
ATOM 2413 N N . VAL B 1 141 ? 3.627 12.711 1.233 1 95.69 141 VAL B N 1
ATOM 2414 C CA . VAL B 1 141 ? 5.055 12.539 1.477 1 95.69 141 VAL B CA 1
ATOM 2415 C C . VAL B 1 141 ? 5.785 13.859 1.231 1 95.69 141 VAL B C 1
ATOM 2417 O O . VAL B 1 141 ? 6.645 14.258 2.021 1 95.69 141 VAL B O 1
ATOM 2420 N N . ARG B 1 142 ? 5.402 14.492 0.212 1 93.38 142 ARG B N 1
ATOM 2421 C CA . ARG B 1 142 ? 6.008 15.781 -0.121 1 93.38 142 ARG B CA 1
ATOM 2422 C C . ARG B 1 142 ? 5.766 16.797 0.984 1 93.38 142 ARG B C 1
ATOM 2424 O O . ARG B 1 142 ? 6.672 17.547 1.354 1 93.38 142 ARG B O 1
ATOM 2431 N N . VAL B 1 143 ? 4.543 16.875 1.489 1 92.94 143 VAL B N 1
ATOM 2432 C CA . VAL B 1 143 ? 4.203 17.812 2.557 1 92.94 143 VAL B CA 1
ATOM 2433 C C . VAL B 1 143 ? 5.09 17.547 3.773 1 92.94 143 VAL B C 1
ATOM 2435 O O . VAL B 1 143 ? 5.578 18.484 4.41 1 92.94 143 VAL B O 1
ATOM 2438 N N . ALA B 1 144 ? 5.289 16.312 4.086 1 92.56 144 ALA B N 1
ATOM 2439 C CA . ALA B 1 144 ? 6.156 15.969 5.215 1 92.56 144 ALA B CA 1
ATOM 2440 C C . ALA B 1 144 ? 7.566 16.516 5.004 1 92.56 144 ALA B C 1
ATOM 2442 O O . ALA B 1 144 ? 8.164 17.078 5.922 1 92.56 144 ALA B O 1
ATOM 2443 N N . LYS B 1 145 ? 8.039 16.359 3.844 1 91.44 145 LYS B N 1
ATOM 2444 C CA . LYS B 1 145 ? 9.359 16.891 3.504 1 91.44 145 LYS B CA 1
ATOM 2445 C C . LYS B 1 145 ? 9.406 18.406 3.654 1 91.44 145 LYS B C 1
ATOM 2447 O O . LYS B 1 145 ? 10.367 18.938 4.207 1 91.44 145 LYS B O 1
ATOM 2452 N N . GLU B 1 146 ? 8.391 19 3.158 1 91.19 146 GLU B N 1
ATOM 2453 C CA . GLU B 1 146 ? 8.359 20.469 3.166 1 91.19 146 GLU B CA 1
ATOM 2454 C C . GLU B 1 146 ? 8.227 21 4.586 1 91.19 146 GLU B C 1
ATOM 2456 O O . GLU B 1 146 ? 8.781 22.047 4.91 1 91.19 146 GLU B O 1
ATOM 2461 N N . ILE B 1 147 ? 7.43 20.328 5.383 1 89.56 147 ILE B N 1
ATOM 2462 C CA . ILE B 1 147 ? 7.348 20.703 6.793 1 89.56 147 ILE B CA 1
ATOM 2463 C C . ILE B 1 147 ? 8.727 20.609 7.434 1 89.56 147 ILE B C 1
ATOM 2465 O O . ILE B 1 147 ? 9.148 21.5 8.164 1 89.56 147 ILE B O 1
ATOM 2469 N N . ASP B 1 148 ? 9.43 19.531 7.18 1 89.38 148 ASP B N 1
ATOM 2470 C CA . ASP B 1 148 ? 10.789 19.328 7.68 1 89.38 148 ASP B CA 1
ATOM 2471 C C . ASP B 1 148 ? 11.711 20.453 7.227 1 89.38 148 ASP B C 1
ATOM 2473 O O . ASP B 1 148 ? 12.453 21.031 8.031 1 89.38 148 ASP B O 1
ATOM 2477 N N . ASP B 1 149 ? 11.633 20.797 5.934 1 88.5 149 ASP B N 1
ATOM 2478 C CA . ASP B 1 149 ? 12.445 21.875 5.375 1 88.5 149 ASP B CA 1
ATOM 2479 C C . ASP B 1 149 ? 12.133 23.203 6.055 1 88.5 149 ASP B C 1
ATOM 2481 O O . ASP B 1 149 ? 13.047 23.984 6.359 1 88.5 149 ASP B O 1
ATOM 2485 N N . HIS B 1 150 ? 10.883 23.422 6.227 1 84.06 150 HIS B N 1
ATOM 2486 C CA . HIS B 1 150 ? 10.438 24.656 6.855 1 84.06 150 HIS B CA 1
ATOM 2487 C C . HIS B 1 150 ? 10.922 24.75 8.297 1 84.06 150 HIS B C 1
ATOM 2489 O O . HIS B 1 150 ? 11.391 25.797 8.734 1 84.06 150 HIS B O 1
ATOM 2495 N N . HIS B 1 151 ? 10.773 23.656 9.039 1 81.06 151 HIS B N 1
ATOM 2496 C CA . HIS B 1 151 ? 11.219 23.594 10.43 1 81.06 151 HIS B CA 1
ATOM 2497 C C . HIS B 1 151 ? 12.703 23.906 10.547 1 81.06 151 HIS B C 1
ATOM 2499 O O . HIS B 1 151 ? 13.125 24.625 11.461 1 81.06 151 HIS B O 1
ATOM 2505 N N . HIS B 1 152 ? 13.492 23.438 9.656 1 82.81 152 HIS B N 1
ATOM 2506 C CA . HIS B 1 152 ? 14.938 23.625 9.719 1 82.81 152 HIS B CA 1
ATOM 2507 C C . HIS B 1 152 ? 15.336 25 9.188 1 82.81 152 HIS B C 1
ATOM 2509 O O . HIS B 1 152 ? 16.422 25.484 9.484 1 82.81 152 HIS B O 1
ATOM 2515 N N . ARG B 1 153 ? 14.484 25.562 8.477 1 75.69 153 ARG B N 1
ATOM 2516 C CA . ARG B 1 153 ? 14.758 26.938 8.062 1 75.69 153 ARG B CA 1
ATOM 2517 C C . ARG B 1 153 ? 14.469 27.906 9.195 1 75.69 153 ARG B C 1
ATOM 2519 O O . ARG B 1 153 ? 15.156 28.922 9.336 1 75.69 153 ARG B O 1
ATOM 2526 N N . GLN B 1 154 ? 13.5 27.578 9.984 1 68.06 154 GLN B N 1
ATOM 2527 C CA . GLN B 1 154 ? 13.148 28.438 11.102 1 68.06 154 GLN B CA 1
ATOM 2528 C C . GLN B 1 154 ? 14.117 28.234 12.273 1 68.06 154 GLN B C 1
ATOM 2530 O O . GLN B 1 154 ? 14.305 29.141 13.086 1 68.06 154 GLN B O 1
ATOM 2535 N N . ALA B 1 155 ? 14.703 27.094 12.523 1 59.62 155 ALA B N 1
ATOM 2536 C CA . ALA B 1 155 ? 15.656 26.828 13.602 1 59.62 155 ALA B CA 1
ATOM 2537 C C . ALA B 1 155 ? 17 27.484 13.312 1 59.62 155 ALA B C 1
ATOM 2539 O O . ALA B 1 155 ? 17.812 27.672 14.227 1 59.62 155 ALA B O 1
ATOM 2540 N N . LYS B 1 156 ? 17.281 27.969 12.25 1 49 156 LYS B N 1
ATOM 2541 C CA . LYS B 1 156 ? 18.5 28.734 12.031 1 49 156 LYS B CA 1
ATOM 2542 C C . LYS B 1 156 ? 18.266 30.234 12.242 1 49 156 LYS B C 1
ATOM 2544 O O . LYS B 1 156 ? 17.188 30.734 11.945 1 49 156 LYS B O 1
#

Solvent-accessible surface area (backbone atoms only — not comparable to full-atom values): 15906 Å² total; per-residue (Å²): 105,78,61,39,43,37,36,43,33,41,34,30,46,39,74,42,45,62,23,56,70,62,48,47,37,64,42,56,40,49,52,53,49,28,74,66,37,52,78,40,27,67,42,52,43,73,78,41,80,46,73,67,38,73,70,14,27,40,37,36,34,31,39,57,95,90,38,82,43,42,42,29,28,31,30,70,42,73,38,72,94,59,40,29,39,32,32,37,52,76,46,50,56,64,60,78,44,18,76,42,44,33,45,33,42,33,38,43,58,70,51,88,50,26,14,34,40,38,41,38,39,41,35,25,42,68,48,92,82,47,78,78,69,56,68,58,50,53,49,54,54,48,49,54,51,42,47,45,54,50,53,59,56,65,75,99,108,78,59,40,43,37,37,42,34,42,32,31,50,39,75,43,45,61,24,54,71,61,48,45,36,63,42,58,39,50,52,53,47,26,75,66,38,52,78,40,28,66,42,53,44,73,76,40,80,49,72,67,37,72,69,14,26,37,36,37,33,30,38,58,96,89,38,84,42,43,41,28,30,30,31,69,43,73,38,76,93,60,39,29,41,33,32,38,52,76,46,50,57,64,58,77,46,20,77,42,44,33,45,33,43,32,37,42,58,69,50,90,52,27,14,34,39,37,41,38,40,41,36,25,42,68,47,91,84,48,76,78,70,57,67,58,50,54,50,54,55,46,49,55,51,41,47,44,53,50,53,58,56,64,75,99